Protein AF-A0A5R9P1R3-F1 (afdb_monomer)

pLDDT: mean 76.07, std 18.79, range [25.47, 98.12]

Foldseek 3Di:
DDDDPPDLPADPDQKGKGWDFAPDPAFAADADPVQLVVLEQEAEFDQCQLQDWEKEQHLNNVLVQQQLQPDDLVQPPPDDCPQDWDFCLVSCCVPPVLSVLVQCLCCVVRVHGYTYTYGPVRSVSSHDDPGDDCPVQSVPSVRVSRQNGPSQIIMTIGNGPDDDDQWGYYPVGDTDGPPDGPHPPPPPD

Sequence (189 aa):
MLQIRDGAFESNSSSSHSLVLGRDDILTKSFSQEVLRAGVLELSIGNTDFQDWFRYYRPESIVKYIIGSYVDVFYIEGLNWDDDEINMIPHLVKGIPQIGKLAEFVKSEYGVEIRLECKPRDVELLETYDSLSFDKILDHRKSLRSLFGSEFSYIETNPENSLHDDWINTDMGRAMSYSEKRMPQERTR

Mean predicted aligned error: 9.75 Å

Solvent-accessible surface area (backbone atoms only — not comparable to full-atom values): 11170 Å² total; per-residue (Å²): 132,88,84,77,78,87,62,75,66,78,58,100,56,68,34,47,37,46,66,43,68,31,88,60,92,65,62,77,42,63,65,55,71,66,36,57,70,69,30,40,44,85,40,73,71,51,86,68,62,83,64,50,58,35,37,33,57,47,39,65,51,42,52,52,47,57,49,35,42,71,44,52,56,83,77,56,82,83,64,86,70,86,86,55,76,40,66,44,45,76,59,44,35,75,78,36,62,67,54,38,45,47,46,50,48,43,30,74,76,64,59,25,42,73,39,33,48,43,45,87,84,41,46,83,43,33,60,47,85,74,48,66,84,53,68,75,43,67,75,28,69,69,53,43,50,22,40,45,14,14,79,48,5,35,40,36,38,31,60,55,86,59,86,77,62,68,58,35,42,33,77,84,79,48,69,40,43,67,85,62,66,75,63,84,77,81,77,83,124

Structure (mmCIF, N/CA/C/O backbone):
data_AF-A0A5R9P1R3-F1
#
_entry.id   AF-A0A5R9P1R3-F1
#
loop_
_atom_site.group_PDB
_atom_site.id
_atom_site.type_symbol
_atom_site.label_atom_id
_atom_site.label_alt_id
_atom_site.label_comp_id
_atom_site.label_asym_id
_atom_site.label_entity_id
_atom_site.label_seq_id
_atom_site.pdbx_PDB_ins_code
_atom_site.Cartn_x
_atom_site.Cartn_y
_atom_site.Cartn_z
_atom_site.occupancy
_atom_site.B_iso_or_equiv
_atom_site.auth_seq_id
_atom_site.auth_comp_id
_atom_site.auth_asym_id
_atom_site.auth_atom_id
_atom_site.pdbx_PDB_model_num
ATOM 1 N N . MET A 1 1 ? -16.550 21.179 17.618 1.00 29.30 1 MET A N 1
ATOM 2 C CA . MET A 1 1 ? -15.542 20.543 18.494 1.00 29.30 1 MET A CA 1
ATOM 3 C C . MET A 1 1 ? -14.254 20.437 17.686 1.00 29.30 1 MET A C 1
ATOM 5 O O . MET A 1 1 ? -14.342 20.067 16.523 1.00 29.30 1 MET A O 1
ATOM 9 N N . LEU A 1 2 ? -13.131 20.923 18.231 1.00 25.47 2 LEU A N 1
ATOM 10 C CA . LEU A 1 2 ? -11.896 21.248 17.501 1.00 25.47 2 LEU A CA 1
ATOM 11 C C . LEU A 1 2 ? -11.348 20.071 16.669 1.00 25.47 2 LEU A C 1
ATOM 13 O O . LEU A 1 2 ? -11.000 19.027 17.215 1.00 25.47 2 LEU A O 1
ATOM 17 N N . GLN A 1 3 ? -11.210 20.287 15.357 1.00 29.42 3 GLN A N 1
ATOM 18 C CA . GLN A 1 3 ? -10.373 19.476 14.473 1.00 29.42 3 GLN A CA 1
ATOM 19 C C . GLN A 1 3 ? -8.905 19.685 14.852 1.00 29.42 3 GLN A C 1
ATOM 21 O O . GLN A 1 3 ? -8.344 20.744 14.584 1.00 29.42 3 GLN A O 1
ATOM 26 N N . ILE A 1 4 ? -8.266 18.664 15.416 1.00 28.06 4 ILE A N 1
ATOM 27 C CA . ILE A 1 4 ? -6.810 18.547 15.344 1.00 28.06 4 ILE A CA 1
ATOM 28 C C . ILE A 1 4 ? -6.521 17.607 14.174 1.00 28.06 4 ILE A C 1
ATOM 30 O O . ILE A 1 4 ? -6.704 16.391 14.272 1.00 28.06 4 ILE A O 1
ATOM 34 N N . ARG A 1 5 ? -6.141 18.206 13.037 1.00 38.94 5 ARG A N 1
ATOM 35 C CA . ARG A 1 5 ? -5.440 17.539 11.936 1.00 38.94 5 ARG A CA 1
ATOM 36 C C . ARG A 1 5 ? -4.060 17.127 12.460 1.00 38.94 5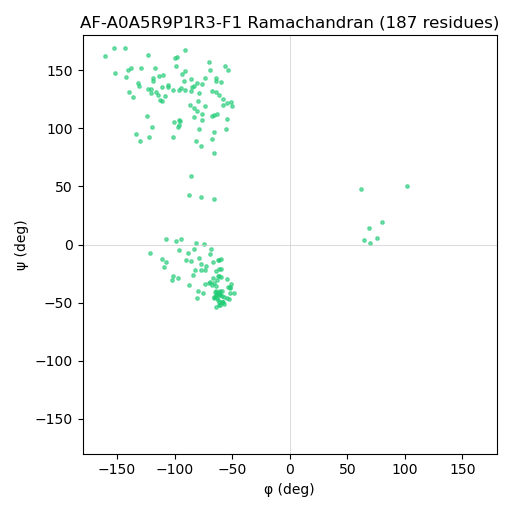 ARG A C 1
ATOM 38 O O . ARG A 1 5 ? -3.078 17.816 12.212 1.00 38.94 5 ARG A O 1
ATOM 45 N N . ASP A 1 6 ? -3.978 16.038 13.214 1.00 35.31 6 ASP A N 1
ATOM 46 C CA . ASP A 1 6 ? -2.679 15.444 13.541 1.00 35.31 6 ASP A CA 1
ATOM 47 C C . ASP A 1 6 ? -2.184 14.674 12.313 1.00 35.31 6 ASP A C 1
ATOM 49 O O . ASP A 1 6 ? -2.428 13.479 12.169 1.00 35.31 6 ASP A O 1
ATOM 53 N N . GLY A 1 7 ? -1.533 15.408 11.404 1.00 36.06 7 GLY A N 1
ATOM 54 C CA . GLY A 1 7 ? -0.772 14.853 10.283 1.00 36.06 7 GLY A CA 1
ATOM 55 C C . GLY A 1 7 ? -1.460 14.892 8.918 1.00 36.06 7 GLY A C 1
ATOM 56 O O . GLY A 1 7 ? -1.473 13.882 8.225 1.00 36.06 7 GLY A O 1
ATOM 57 N N . ALA A 1 8 ? -1.995 16.041 8.495 1.00 40.16 8 ALA A N 1
ATOM 58 C CA . ALA A 1 8 ? -2.166 16.281 7.061 1.00 40.16 8 ALA A CA 1
ATOM 59 C C . ALA A 1 8 ? -0.785 16.630 6.480 1.00 40.16 8 ALA A C 1
ATOM 61 O O . ALA A 1 8 ? -0.239 17.693 6.775 1.00 40.16 8 ALA A O 1
ATOM 62 N N . PHE A 1 9 ? -0.188 15.709 5.725 1.00 44.28 9 PHE A N 1
ATOM 63 C CA . PHE A 1 9 ? 0.974 16.007 4.891 1.00 44.28 9 PHE A CA 1
ATOM 64 C C . PHE A 1 9 ? 0.438 16.632 3.601 1.00 44.28 9 PHE A C 1
ATOM 66 O O . PHE A 1 9 ? 0.080 15.918 2.675 1.00 44.28 9 PHE A O 1
ATOM 73 N N . GLU A 1 10 ? 0.279 17.954 3.580 1.00 38.12 10 GLU A N 1
ATOM 74 C CA . GLU A 1 10 ? -0.133 18.676 2.372 1.00 38.12 10 GLU A CA 1
ATOM 75 C C . GLU A 1 10 ? 1.118 18.936 1.508 1.00 38.12 10 GLU A C 1
ATOM 77 O O . GLU A 1 10 ? 2.060 19.591 1.960 1.00 38.12 10 GLU A O 1
ATOM 82 N N . SER A 1 11 ? 1.153 18.368 0.293 1.00 37.12 11 SER A N 1
ATOM 83 C CA . SER A 1 11 ? 2.118 18.722 -0.761 1.00 37.12 11 SER A CA 1
ATOM 84 C C . SER A 1 11 ? 1.591 19.941 -1.531 1.00 37.12 11 SER A C 1
ATOM 86 O O . SER A 1 11 ? 0.405 20.009 -1.847 1.00 37.12 11 SER A O 1
ATOM 88 N N . ASN A 1 12 ? 2.450 20.927 -1.808 1.00 34.69 12 ASN A N 1
ATOM 89 C CA . ASN A 1 12 ? 2.090 22.212 -2.427 1.00 34.69 12 ASN A CA 1
ATOM 90 C C . ASN A 1 12 ? 2.061 22.136 -3.964 1.00 34.69 12 ASN A C 1
ATOM 92 O O . ASN A 1 12 ? 2.773 22.879 -4.643 1.00 34.69 12 ASN A O 1
ATOM 96 N N . SER A 1 13 ? 1.231 21.258 -4.511 1.00 39.31 13 SER A N 1
ATOM 97 C CA . SER A 1 13 ? 1.059 21.081 -5.953 1.00 39.31 13 SER A CA 1
ATOM 98 C C . SER A 1 13 ? -0.410 20.792 -6.281 1.00 39.31 13 SER A C 1
ATOM 100 O O . SER A 1 13 ? -1.236 20.639 -5.382 1.00 39.31 13 SER A O 1
ATOM 102 N N . SER A 1 14 ? -0.784 20.819 -7.560 1.00 49.88 14 SER A N 1
ATOM 103 C CA . SER A 1 14 ? -2.179 20.791 -8.036 1.00 49.88 14 SER A CA 1
ATOM 104 C C . SER A 1 14 ? -2.990 19.550 -7.623 1.00 49.88 14 SER A C 1
ATOM 106 O O . SER A 1 14 ? -4.219 19.607 -7.719 1.00 49.88 14 SER A O 1
ATOM 108 N N . SER A 1 15 ? -2.323 18.514 -7.101 1.00 52.00 15 SER A N 1
ATOM 109 C CA . SER A 1 15 ? -2.893 17.287 -6.535 1.00 52.00 15 SER A CA 1
ATOM 110 C C . SER A 1 15 ? -2.678 17.226 -5.016 1.00 52.00 15 SER A C 1
ATOM 112 O O . SER A 1 15 ? -1.582 17.493 -4.523 1.00 52.00 15 SER A O 1
ATOM 114 N N . SER A 1 16 ? -3.704 16.848 -4.251 1.00 66.25 16 SER A N 1
ATOM 115 C CA . SER A 1 16 ? -3.619 16.620 -2.804 1.00 66.25 16 SER A CA 1
ATOM 116 C C . SER A 1 16 ? -3.817 15.143 -2.466 1.00 66.25 16 SER A C 1
ATOM 118 O O . SER A 1 16 ? -4.823 14.531 -2.792 1.00 66.25 16 SER A O 1
ATOM 120 N N . HIS A 1 17 ? -2.866 14.540 -1.762 1.00 76.31 17 HIS A N 1
ATOM 121 C CA . HIS A 1 17 ? -3.014 13.186 -1.234 1.00 76.31 17 HIS A CA 1
ATOM 122 C C . HIS A 1 17 ? -3.139 13.263 0.286 1.00 76.31 17 HIS A C 1
ATOM 124 O O . HIS A 1 17 ? -2.549 14.137 0.921 1.00 76.31 17 HIS A O 1
ATOM 130 N N . SER A 1 18 ? -3.921 12.376 0.900 1.00 80.44 18 SER A N 1
ATOM 131 C CA . SER A 1 18 ? -4.058 12.357 2.357 1.00 80.44 18 SER A CA 1
ATOM 132 C C . SER A 1 18 ? -4.101 10.951 2.936 1.00 80.44 18 SER A C 1
ATOM 134 O O . SER A 1 18 ? -4.536 9.991 2.303 1.00 80.44 18 SER A O 1
ATOM 136 N N . LEU A 1 19 ? -3.620 10.841 4.171 1.00 82.31 19 LEU A N 1
ATOM 137 C CA . LEU A 1 19 ? -3.662 9.630 4.971 1.00 82.31 19 LEU A CA 1
ATOM 138 C C . LEU A 1 19 ? -4.539 9.880 6.188 1.00 82.31 19 LEU A C 1
ATOM 140 O O . LEU A 1 19 ? -4.335 10.843 6.929 1.00 82.31 19 LEU A O 1
ATOM 144 N N . VAL A 1 20 ? -5.463 8.963 6.440 1.00 82.69 20 VAL A N 1
ATOM 145 C CA . VAL A 1 20 ? -6.248 8.940 7.668 1.00 82.69 20 VAL A CA 1
ATOM 146 C C . VAL A 1 20 ? -5.883 7.695 8.457 1.00 82.69 20 VAL A C 1
ATOM 148 O O . VAL A 1 20 ? -5.910 6.587 7.926 1.00 82.69 20 VAL A O 1
ATOM 151 N N . LEU A 1 21 ? -5.548 7.886 9.734 1.00 83.00 21 LEU A N 1
ATOM 152 C CA . LEU A 1 21 ? -5.292 6.809 10.686 1.00 83.00 21 LEU A CA 1
ATOM 153 C C . LEU A 1 21 ? -6.434 6.735 11.700 1.00 83.00 21 LEU A C 1
ATOM 155 O O . LEU A 1 21 ? -6.785 7.730 12.340 1.00 83.00 21 LEU A O 1
ATOM 159 N N . GLY A 1 22 ? -6.995 5.540 11.869 1.00 76.62 22 GLY A N 1
ATOM 160 C CA . GLY A 1 22 ? -7.952 5.249 12.926 1.00 76.62 22 GLY A CA 1
ATOM 161 C C . GLY A 1 22 ? -7.316 5.387 14.311 1.00 76.62 22 GLY A C 1
ATOM 162 O O . GLY A 1 22 ? -6.164 5.001 14.528 1.00 76.62 22 GLY A O 1
ATOM 163 N N . ARG A 1 23 ? -8.073 5.947 15.259 1.00 70.00 23 ARG A N 1
ATOM 164 C CA . ARG A 1 23 ? -7.625 6.156 16.648 1.00 70.00 23 ARG A CA 1
ATOM 165 C C . ARG A 1 23 ? -7.927 4.979 17.577 1.00 70.00 23 ARG A C 1
ATOM 167 O O . ARG A 1 23 ? -7.380 4.937 18.674 1.00 70.00 23 ARG A O 1
ATOM 174 N N . ASP A 1 24 ? -8.763 4.043 17.141 1.00 62.81 24 ASP A N 1
ATOM 175 C CA . ASP A 1 24 ? -9.200 2.924 17.969 1.00 62.81 24 ASP A CA 1
ATOM 176 C C . ASP A 1 24 ? -8.208 1.759 17.910 1.00 62.81 24 ASP A C 1
ATOM 178 O O . ASP A 1 24 ? -7.692 1.415 16.847 1.00 62.81 24 ASP A O 1
ATOM 182 N N . ASP A 1 25 ? -8.010 1.088 19.047 1.00 63.81 25 ASP A N 1
ATOM 183 C CA . ASP A 1 25 ? -7.206 -0.140 19.138 1.00 63.81 25 ASP A CA 1
ATOM 184 C C . ASP A 1 25 ? -7.934 -1.374 18.555 1.00 63.81 25 ASP A C 1
ATOM 186 O O . ASP A 1 25 ? -7.402 -2.486 18.567 1.00 63.81 25 ASP A O 1
ATOM 190 N N . ILE A 1 26 ? -9.160 -1.201 18.044 1.00 74.00 26 ILE A N 1
ATOM 191 C CA . ILE A 1 26 ? -9.924 -2.271 17.400 1.00 74.00 26 ILE A CA 1
ATOM 192 C C . ILE A 1 26 ? -9.475 -2.389 15.941 1.00 74.00 26 ILE A C 1
ATOM 194 O O . ILE A 1 26 ? -9.775 -1.537 15.103 1.00 74.00 26 ILE A O 1
ATOM 198 N N . LEU A 1 27 ? -8.772 -3.480 15.644 1.00 85.00 27 LEU A N 1
ATOM 199 C CA . LEU A 1 27 ? -8.334 -3.826 14.297 1.00 85.00 27 LEU A CA 1
ATOM 200 C C . LEU A 1 27 ? -9.349 -4.795 13.675 1.00 85.00 27 LEU A C 1
ATOM 202 O O . LEU A 1 27 ? -9.436 -5.954 14.077 1.00 85.00 27 LEU A O 1
ATOM 206 N N . THR A 1 28 ? -10.153 -4.303 12.734 1.00 87.00 28 THR A N 1
ATOM 207 C CA . THR A 1 28 ? -11.232 -5.051 12.064 1.00 87.00 28 THR A CA 1
ATOM 208 C C . THR A 1 28 ? -10.916 -5.412 10.611 1.00 87.00 28 THR A C 1
ATOM 210 O O . THR A 1 28 ? -11.583 -6.273 10.039 1.00 87.00 28 THR A O 1
ATOM 213 N N . LYS A 1 29 ? -9.895 -4.791 10.010 1.00 90.12 29 LYS A N 1
ATOM 214 C CA . LYS A 1 29 ? -9.410 -5.100 8.662 1.00 90.12 29 LYS A CA 1
ATOM 215 C C . LYS A 1 29 ? -8.303 -6.149 8.684 1.00 90.12 29 LYS A C 1
ATOM 217 O O . LYS A 1 29 ? -7.497 -6.223 9.609 1.00 90.12 29 LYS A O 1
ATOM 222 N N . SER A 1 30 ? -8.253 -6.926 7.611 1.00 93.31 30 SER A N 1
ATOM 223 C CA . SER A 1 30 ? -7.149 -7.817 7.270 1.00 93.31 30 SER A CA 1
ATOM 224 C C . SER A 1 30 ? -7.115 -7.994 5.754 1.00 93.31 30 SER A C 1
ATOM 226 O O . SER A 1 30 ? -8.065 -7.602 5.069 1.00 93.31 30 SER A O 1
ATOM 228 N N . PHE A 1 31 ? -6.040 -8.588 5.245 1.00 95.88 31 PHE A N 1
ATOM 229 C CA . PHE A 1 31 ? -6.017 -9.093 3.878 1.00 95.88 31 PHE A CA 1
ATOM 230 C C . PHE A 1 31 ? -7.166 -10.085 3.658 1.00 95.88 31 PHE A C 1
ATOM 232 O O . PHE A 1 31 ? -7.662 -10.734 4.590 1.00 95.88 31 PHE A O 1
ATOM 239 N N . SER A 1 32 ? -7.598 -10.201 2.410 1.00 95.00 32 SER A N 1
ATOM 240 C CA . SER A 1 32 ? -8.591 -11.172 1.983 1.00 95.00 32 SER A CA 1
ATOM 241 C C . SER A 1 32 ? -8.183 -12.589 2.393 1.00 95.00 32 SER A C 1
ATOM 243 O O . SER A 1 32 ? -7.006 -12.942 2.489 1.00 95.00 32 SER A O 1
ATOM 245 N N . GLN A 1 33 ? -9.181 -13.439 2.638 1.00 95.56 33 GLN A N 1
ATOM 246 C CA . GLN A 1 33 ? -8.937 -14.830 3.029 1.00 95.56 33 GLN A CA 1
ATOM 247 C C . GLN A 1 33 ? -8.145 -15.607 1.974 1.00 95.56 33 GLN A C 1
ATOM 249 O O . GLN A 1 33 ? -7.440 -16.549 2.314 1.00 95.56 33 GLN A O 1
ATOM 254 N N . GLU A 1 34 ? -8.263 -15.218 0.708 1.00 96.50 34 GLU A N 1
ATOM 255 C CA . GLU A 1 34 ? -7.482 -15.774 -0.391 1.00 96.50 34 GLU A CA 1
ATOM 256 C C . GLU A 1 34 ? -5.990 -15.469 -0.223 1.00 96.50 34 GLU A C 1
ATOM 258 O O . GLU A 1 34 ? -5.194 -16.402 -0.126 1.00 96.50 34 GLU A O 1
ATOM 263 N N . VAL A 1 35 ? -5.633 -14.193 -0.046 1.00 96.62 35 VAL A N 1
ATOM 264 C CA . VAL A 1 35 ? -4.249 -13.751 0.196 1.00 96.62 35 VAL A CA 1
ATOM 265 C C . VAL A 1 35 ? -3.668 -14.394 1.457 1.00 96.62 35 VAL A C 1
ATOM 267 O O . VAL A 1 35 ? -2.549 -14.903 1.439 1.00 96.62 35 VAL A O 1
ATOM 270 N N . LEU A 1 36 ? -4.436 -14.440 2.552 1.00 96.81 36 LEU A N 1
ATOM 271 C CA . LEU A 1 36 ? -3.982 -15.051 3.809 1.00 96.81 36 LEU A CA 1
ATOM 272 C C . LEU A 1 36 ? -3.720 -16.558 3.677 1.00 96.81 36 LEU A C 1
ATOM 274 O O . LEU A 1 36 ? -2.805 -17.076 4.312 1.00 96.81 36 LEU A O 1
ATOM 278 N N . ARG A 1 37 ? -4.513 -17.272 2.867 1.00 96.62 37 ARG A N 1
ATOM 279 C CA . ARG A 1 37 ? -4.319 -18.711 2.617 1.00 96.62 37 ARG A CA 1
ATOM 280 C C . ARG A 1 37 ? -3.150 -18.980 1.684 1.00 96.62 37 ARG A C 1
ATOM 282 O O . ARG A 1 37 ? -2.407 -19.926 1.923 1.00 96.62 37 ARG A O 1
ATOM 289 N N . ALA A 1 38 ? -3.009 -18.174 0.635 1.00 97.25 38 ALA A N 1
ATOM 290 C CA . ALA A 1 38 ? -1.885 -18.270 -0.287 1.00 97.25 38 ALA A CA 1
ATOM 291 C C . ALA A 1 38 ? -0.563 -17.884 0.397 1.00 97.25 38 ALA A C 1
ATOM 293 O O . ALA A 1 38 ? 0.496 -18.379 0.022 1.00 97.25 38 ALA A O 1
ATOM 294 N N . GLY A 1 39 ? -0.624 -17.002 1.402 1.00 97.56 39 GLY A N 1
ATOM 295 C CA . GLY A 1 39 ? 0.557 -16.407 2.025 1.00 97.56 39 GLY A CA 1
ATOM 296 C C . GLY A 1 39 ? 1.290 -15.448 1.086 1.00 97.56 39 GLY A C 1
ATOM 297 O O . GLY A 1 39 ? 2.437 -15.091 1.353 1.00 97.56 39 GLY A O 1
ATOM 298 N N . VAL A 1 40 ? 0.646 -15.042 -0.009 1.00 97.56 40 VAL A N 1
ATOM 299 C CA . VAL A 1 40 ? 1.206 -14.196 -1.061 1.00 97.56 40 VAL A CA 1
ATOM 300 C C . VAL A 1 40 ? 0.142 -13.194 -1.504 1.00 97.56 40 VAL A C 1
ATOM 302 O O . VAL A 1 40 ? -1.003 -13.563 -1.753 1.00 97.56 40 VAL A O 1
ATOM 305 N N . LEU A 1 41 ? 0.530 -11.925 -1.577 1.00 96.94 41 LEU A N 1
ATOM 306 C CA . LEU A 1 41 ? -0.220 -10.839 -2.187 1.00 96.94 41 LEU A CA 1
ATOM 307 C C . LEU A 1 41 ? 0.361 -10.586 -3.577 1.00 96.94 41 LEU A C 1
ATOM 309 O O . LEU A 1 41 ? 1.449 -10.020 -3.695 1.00 96.94 41 LEU A O 1
ATOM 313 N N . GLU A 1 42 ? -0.366 -11.009 -4.603 1.00 95.00 42 GLU A N 1
ATOM 314 C CA . GLU A 1 42 ? -0.022 -10.766 -6.003 1.00 95.00 42 GLU A CA 1
ATOM 315 C C . GLU A 1 42 ? -0.591 -9.412 -6.436 1.00 95.00 42 GLU A C 1
ATOM 317 O O . GLU A 1 42 ? -1.793 -9.158 -6.337 1.00 95.00 42 GLU A O 1
ATOM 322 N N . LEU A 1 43 ? 0.295 -8.514 -6.861 1.00 90.94 43 LEU A N 1
ATOM 323 C CA . LEU A 1 43 ? -0.031 -7.178 -7.338 1.00 90.94 43 LEU A CA 1
ATOM 324 C C . LEU A 1 43 ? 0.413 -7.034 -8.788 1.00 90.94 43 LEU A C 1
ATOM 326 O O . LEU A 1 43 ? 1.492 -7.484 -9.160 1.00 90.94 43 LEU A O 1
ATOM 330 N N . SER A 1 44 ? -0.386 -6.316 -9.564 1.00 85.56 44 SER A N 1
ATOM 331 C CA . SER A 1 44 ? -0.049 -5.823 -10.898 1.00 85.56 44 SER A CA 1
ATOM 332 C C . SER A 1 44 ? -0.354 -4.330 -10.970 1.00 85.56 44 SER A C 1
ATOM 334 O O . SER A 1 44 ? -1.227 -3.842 -10.244 1.00 85.56 44 SER A O 1
ATOM 336 N N . ILE A 1 45 ? 0.371 -3.597 -11.814 1.00 72.50 45 ILE A N 1
ATOM 337 C CA . ILE A 1 45 ? 0.139 -2.166 -12.063 1.00 72.50 45 ILE A CA 1
ATOM 338 C C . ILE A 1 45 ? -0.518 -2.001 -13.429 1.00 72.50 45 ILE A C 1
ATOM 340 O O . ILE A 1 45 ? -0.117 -2.643 -14.396 1.00 72.50 45 ILE A O 1
ATOM 344 N N . GLY A 1 46 ? -1.536 -1.152 -13.501 1.00 68.62 46 GLY A N 1
ATOM 345 C CA . GLY A 1 46 ? -2.220 -0.761 -14.726 1.00 68.62 46 GLY A CA 1
ATOM 346 C C . GLY A 1 46 ? -2.200 0.754 -14.932 1.00 68.62 46 GLY A C 1
ATOM 347 O O . GLY A 1 46 ? -1.983 1.519 -13.997 1.00 68.62 46 GLY A O 1
ATOM 348 N N . ASN A 1 47 ? -2.473 1.190 -16.169 1.00 58.81 47 ASN A N 1
ATOM 349 C CA . ASN A 1 47 ? -2.297 2.586 -16.601 1.00 58.81 47 ASN A CA 1
ATOM 350 C C . ASN A 1 47 ? -3.119 3.618 -15.826 1.00 58.81 47 ASN A C 1
ATOM 352 O O . ASN A 1 47 ? -2.809 4.800 -15.901 1.00 58.81 47 ASN A O 1
ATOM 356 N N . THR A 1 48 ? -4.191 3.200 -15.161 1.00 61.06 48 THR A N 1
ATOM 357 C CA . THR A 1 48 ? -5.136 4.093 -14.477 1.00 61.06 48 THR A CA 1
ATOM 358 C C . THR A 1 48 ? -5.004 4.028 -12.962 1.00 61.06 48 THR A C 1
ATOM 360 O O . THR A 1 48 ? -5.816 4.614 -12.247 1.00 61.06 48 THR A O 1
ATOM 363 N N . ASP A 1 49 ? -4.031 3.278 -12.443 1.00 69.69 49 ASP A N 1
ATOM 364 C CA . ASP A 1 49 ? -3.824 3.226 -11.006 1.00 69.69 49 ASP A CA 1
ATOM 365 C C . ASP A 1 49 ? -3.421 4.617 -10.499 1.00 69.69 49 ASP A C 1
ATOM 367 O O . ASP A 1 49 ? -2.538 5.268 -11.049 1.00 69.69 49 ASP A O 1
ATOM 371 N N . PHE A 1 50 ? -4.087 5.073 -9.435 1.00 73.00 50 PHE A N 1
ATOM 372 C CA . PHE A 1 50 ? -3.771 6.309 -8.704 1.00 73.00 50 PHE A CA 1
ATOM 373 C C . PHE A 1 50 ? -4.040 7.640 -9.423 1.00 73.00 50 PHE A C 1
ATOM 375 O O . PHE A 1 50 ? -3.805 8.686 -8.821 1.00 73.00 50 PHE A O 1
ATOM 382 N N . GLN A 1 51 ? -4.572 7.619 -10.648 1.00 67.19 51 GLN A N 1
ATOM 383 C CA . GLN A 1 51 ? -4.865 8.837 -11.419 1.00 67.19 51 GLN A CA 1
ATOM 384 C C . GLN A 1 51 ? -6.202 9.495 -11.046 1.00 67.19 51 GLN A C 1
ATOM 386 O O . GLN A 1 51 ? -6.373 10.692 -11.257 1.00 67.19 51 GLN A O 1
ATOM 391 N N . ASP A 1 52 ? -7.129 8.734 -10.460 1.00 74.88 52 ASP A N 1
ATOM 392 C CA . ASP A 1 52 ? -8.471 9.206 -10.116 1.00 74.88 52 ASP A CA 1
ATOM 393 C C . ASP A 1 52 ? -8.604 9.635 -8.649 1.00 74.88 52 ASP A C 1
ATOM 395 O O . ASP A 1 52 ? -7.854 9.208 -7.761 1.00 74.88 52 ASP A O 1
ATOM 399 N N . TRP A 1 53 ? -9.645 10.426 -8.374 1.00 81.69 53 TRP A N 1
ATOM 400 C CA . TRP A 1 53 ? -10.089 10.693 -7.010 1.00 81.69 53 TRP A CA 1
ATOM 401 C C . TRP A 1 53 ? -10.616 9.411 -6.354 1.00 81.69 53 TRP A C 1
ATOM 403 O O . TRP A 1 53 ? -11.659 8.874 -6.747 1.00 81.69 53 TRP A O 1
ATOM 413 N N . PHE A 1 54 ? -9.895 8.897 -5.353 1.00 85.94 54 PHE A N 1
ATOM 414 C CA . PHE A 1 54 ? -10.160 7.557 -4.833 1.00 85.94 54 PHE A CA 1
ATOM 415 C C . PHE A 1 54 ? -9.784 7.393 -3.358 1.00 85.94 54 PHE A C 1
ATOM 417 O O . PHE A 1 54 ? -8.808 7.976 -2.889 1.00 85.94 54 PHE A O 1
ATOM 424 N N . ARG A 1 55 ? -10.528 6.550 -2.623 1.00 89.19 55 ARG A N 1
ATOM 425 C CA . ARG A 1 55 ? -10.149 6.082 -1.275 1.00 89.19 55 ARG A CA 1
ATOM 426 C C . ARG A 1 55 ? -9.793 4.603 -1.252 1.00 89.19 55 ARG A C 1
ATOM 428 O O . ARG A 1 55 ? -10.625 3.738 -1.538 1.00 89.19 55 ARG A O 1
ATOM 435 N N . TYR A 1 56 ? -8.584 4.328 -0.786 1.00 91.31 56 TYR A N 1
ATOM 436 C CA . TYR A 1 56 ? -8.048 2.992 -0.568 1.00 91.31 56 TYR A CA 1
ATOM 437 C C . TYR A 1 56 ? -8.243 2.590 0.893 1.00 91.31 56 TYR A C 1
ATOM 439 O O . TYR A 1 56 ? -7.567 3.105 1.787 1.00 91.31 56 TYR A O 1
ATOM 447 N N . TYR A 1 57 ? -9.183 1.678 1.144 1.00 91.69 57 TYR A N 1
ATOM 448 C CA . TYR A 1 57 ? -9.449 1.125 2.471 1.00 91.69 57 TYR A CA 1
ATOM 449 C C . TYR A 1 57 ? -8.861 -0.270 2.657 1.00 91.69 57 TYR A C 1
ATOM 451 O O . TYR A 1 57 ? -8.574 -0.645 3.797 1.00 91.69 57 TYR A O 1
ATOM 459 N N . ARG A 1 58 ? -8.763 -1.065 1.587 1.00 94.00 58 ARG A N 1
ATOM 460 C CA . ARG A 1 58 ? -8.322 -2.459 1.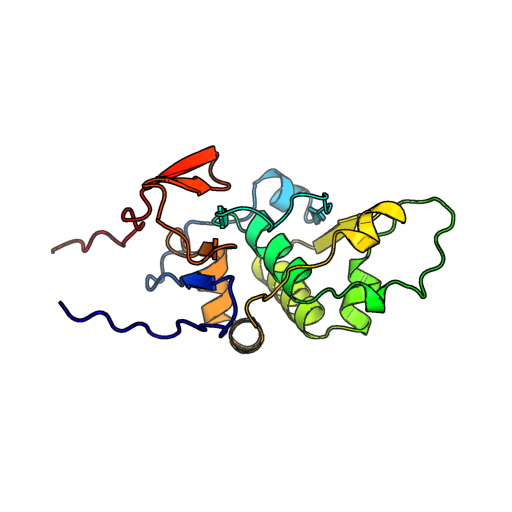662 1.00 94.00 58 ARG A CA 1
ATOM 461 C C . ARG A 1 58 ? -6.806 -2.527 1.855 1.00 94.00 58 ARG A C 1
ATOM 463 O O . ARG A 1 58 ? -6.087 -1.789 1.178 1.00 94.00 58 ARG A O 1
ATOM 470 N N . PRO A 1 59 ? -6.306 -3.420 2.728 1.00 95.31 59 PRO A N 1
ATOM 471 C CA . PRO A 1 59 ? -4.874 -3.652 2.899 1.00 95.31 59 PRO A CA 1
ATOM 472 C C . PRO A 1 59 ? -4.125 -3.857 1.581 1.00 95.31 59 PRO A C 1
ATOM 474 O O . PRO A 1 59 ? -3.065 -3.273 1.393 1.00 95.31 59 PRO A O 1
ATOM 477 N N . GLU A 1 60 ? -4.701 -4.613 0.647 1.00 94.94 60 GLU A N 1
ATOM 478 C CA . GLU A 1 60 ? -4.142 -4.873 -0.682 1.00 94.94 60 GLU A CA 1
ATOM 479 C C . GLU A 1 60 ? -3.890 -3.579 -1.458 1.00 94.94 60 GLU A C 1
ATOM 481 O O . GLU A 1 60 ? -2.780 -3.334 -1.932 1.00 94.94 60 GLU A O 1
ATOM 486 N N . SER A 1 61 ? -4.904 -2.718 -1.540 1.00 92.56 61 SER A N 1
ATOM 487 C CA . SER A 1 61 ? -4.808 -1.461 -2.277 1.00 92.56 61 SER A CA 1
ATOM 488 C C . SER A 1 61 ? -3.888 -0.459 -1.581 1.00 92.56 61 SER A C 1
ATOM 490 O O . SER A 1 61 ? -3.192 0.295 -2.252 1.00 92.56 61 SER A O 1
ATOM 492 N N . ILE A 1 62 ? -3.841 -0.472 -0.244 1.00 93.75 62 ILE A N 1
ATOM 493 C CA . ILE A 1 62 ? -2.905 0.344 0.542 1.00 93.75 62 ILE A CA 1
ATOM 494 C C . ILE A 1 62 ? -1.458 -0.087 0.267 1.00 93.75 62 ILE A C 1
ATOM 496 O O . ILE A 1 62 ? -0.616 0.776 0.035 1.00 93.75 62 ILE A O 1
ATOM 500 N N . VAL A 1 63 ? -1.156 -1.397 0.249 1.00 94.44 63 VAL A N 1
ATOM 501 C CA . VAL A 1 63 ? 0.183 -1.888 -0.134 1.00 94.44 63 VAL A CA 1
ATOM 502 C C . VAL A 1 63 ? 0.530 -1.403 -1.537 1.00 94.44 63 VAL A C 1
ATOM 504 O O . VAL A 1 63 ? 1.602 -0.832 -1.735 1.00 94.44 63 VAL A O 1
ATOM 507 N N . LYS A 1 64 ? -0.386 -1.600 -2.493 1.00 91.12 64 LYS A N 1
ATOM 508 C CA . LYS A 1 64 ? -0.194 -1.198 -3.888 1.00 91.12 64 LYS A CA 1
ATOM 509 C C . LYS A 1 64 ? 0.109 0.299 -4.004 1.00 91.12 64 LYS A C 1
ATOM 511 O O . LYS A 1 64 ? 1.064 0.670 -4.678 1.00 91.12 64 LYS A O 1
ATOM 516 N N . TYR A 1 65 ? -0.647 1.135 -3.291 1.00 89.06 65 TYR A N 1
ATOM 517 C CA . TYR A 1 65 ? -0.448 2.582 -3.256 1.00 89.06 65 TYR A CA 1
ATOM 518 C C . TYR A 1 65 ? 0.910 2.978 -2.679 1.00 89.06 65 TYR A C 1
ATOM 520 O O . TYR A 1 65 ? 1.613 3.792 -3.269 1.00 89.06 65 TYR A O 1
ATOM 528 N N . ILE A 1 66 ? 1.301 2.409 -1.532 1.00 90.00 66 ILE A N 1
ATOM 529 C CA . ILE A 1 66 ? 2.595 2.734 -0.915 1.00 90.00 66 ILE A CA 1
ATOM 530 C C . ILE A 1 66 ? 3.732 2.341 -1.861 1.00 90.00 66 ILE A C 1
ATOM 532 O O . ILE A 1 66 ? 4.672 3.110 -2.018 1.00 90.00 66 ILE A O 1
ATOM 536 N N . ILE A 1 67 ? 3.652 1.188 -2.532 1.00 89.31 67 ILE A N 1
ATOM 537 C CA . ILE A 1 67 ? 4.668 0.818 -3.525 1.00 89.31 67 ILE A CA 1
ATOM 538 C C . ILE A 1 67 ? 4.695 1.846 -4.659 1.00 89.31 67 ILE A C 1
ATOM 540 O O . ILE A 1 67 ? 5.755 2.411 -4.907 1.00 89.31 67 ILE A O 1
ATOM 544 N N . GLY A 1 68 ? 3.544 2.158 -5.265 1.00 83.88 68 GLY A N 1
ATOM 545 C CA . GLY A 1 68 ? 3.442 3.181 -6.313 1.00 83.88 68 GLY A CA 1
ATOM 546 C C . GLY A 1 68 ? 4.022 4.537 -5.894 1.00 83.88 68 GLY A C 1
ATOM 547 O O . GLY A 1 68 ? 4.707 5.162 -6.687 1.00 83.88 68 GLY A O 1
ATOM 548 N N . SER A 1 69 ? 3.858 4.927 -4.622 1.00 82.50 69 SER A N 1
ATOM 549 C CA . SER A 1 69 ? 4.366 6.197 -4.080 1.00 82.50 69 SER A CA 1
ATOM 550 C C . SER A 1 69 ? 5.888 6.343 -4.063 1.00 82.50 69 SER A C 1
ATOM 552 O O . SER A 1 69 ? 6.380 7.469 -4.012 1.00 82.50 69 SER A O 1
ATOM 554 N N . TYR A 1 70 ? 6.623 5.227 -4.076 1.00 81.25 70 TYR A N 1
ATOM 555 C CA . TYR A 1 70 ? 8.086 5.216 -4.011 1.00 81.25 70 TYR A CA 1
ATOM 556 C C . TYR A 1 70 ? 8.763 4.803 -5.311 1.00 81.25 70 TYR A C 1
ATOM 558 O O . TYR A 1 70 ? 9.969 5.016 -5.448 1.00 81.25 70 TYR A O 1
ATOM 566 N N . VAL A 1 71 ? 8.044 4.143 -6.215 1.00 76.12 71 VAL A N 1
ATOM 567 C CA . VAL A 1 71 ? 8.629 3.751 -7.490 1.00 76.12 71 VAL A CA 1
ATOM 568 C C . VAL A 1 71 ? 8.648 4.972 -8.403 1.00 76.12 71 VAL A C 1
ATOM 570 O O . VAL A 1 71 ? 7.658 5.679 -8.528 1.00 76.12 71 VAL A O 1
ATOM 573 N N . ASP A 1 72 ? 9.810 5.218 -8.997 1.00 66.12 72 ASP A N 1
ATOM 574 C CA . ASP A 1 72 ? 10.029 6.218 -10.035 1.00 66.12 72 ASP A CA 1
ATOM 575 C C . ASP A 1 72 ? 10.505 5.471 -11.289 1.00 66.12 72 ASP A C 1
ATOM 577 O O . ASP A 1 72 ? 11.288 4.512 -11.193 1.00 66.12 72 ASP A O 1
ATOM 581 N N . VAL A 1 73 ? 10.026 5.903 -12.456 1.00 56.69 73 VAL A N 1
ATOM 582 C CA . VAL A 1 73 ? 10.276 5.320 -13.784 1.00 56.69 73 VAL A CA 1
ATOM 583 C C . VAL A 1 73 ? 11.780 5.135 -14.034 1.00 56.69 73 VAL A C 1
ATOM 585 O O . VAL A 1 73 ? 12.206 4.126 -14.602 1.00 56.69 73 VAL A O 1
ATOM 588 N N . PHE A 1 74 ? 12.615 6.037 -13.506 1.00 53.03 74 PHE A N 1
ATOM 589 C CA . PHE A 1 74 ? 14.073 5.989 -13.669 1.00 53.03 74 PHE A CA 1
ATOM 590 C C . PHE A 1 74 ? 14.764 4.801 -12.978 1.00 53.03 74 PHE A C 1
ATOM 592 O O . PHE A 1 74 ? 15.917 4.500 -13.292 1.00 53.03 74 PHE A O 1
ATOM 599 N N . TYR A 1 75 ? 14.104 4.091 -12.054 1.00 57.44 75 TYR A N 1
ATOM 600 C CA . TYR A 1 75 ? 14.719 2.948 -11.363 1.00 57.44 75 TYR A CA 1
ATOM 601 C C . TYR A 1 75 ? 14.742 1.661 -12.211 1.00 57.44 75 TYR A C 1
ATOM 603 O O . TYR A 1 75 ? 15.391 0.679 -11.843 1.00 57.44 75 TYR A O 1
ATOM 611 N N . ILE A 1 76 ? 14.026 1.643 -13.340 1.00 60.38 76 ILE A N 1
ATOM 612 C CA . ILE A 1 76 ? 13.652 0.406 -14.039 1.00 60.38 76 ILE A CA 1
ATOM 613 C C . ILE A 1 76 ? 14.374 0.232 -15.392 1.00 60.38 76 ILE A C 1
ATOM 615 O O . ILE A 1 76 ? 14.438 -0.879 -15.921 1.00 60.38 76 ILE A O 1
ATOM 619 N N . GLU A 1 77 ? 15.033 1.276 -15.906 1.00 56.88 77 GLU A N 1
ATOM 620 C CA . GLU A 1 77 ? 15.742 1.262 -17.203 1.00 56.88 77 GLU A CA 1
ATOM 621 C C . GLU A 1 77 ? 16.919 0.260 -17.282 1.00 56.88 77 GLU A C 1
ATOM 623 O O . GLU A 1 77 ? 17.418 -0.033 -18.366 1.00 56.88 77 GLU A O 1
ATOM 628 N N . GLY A 1 78 ? 17.369 -0.293 -16.148 1.00 59.31 78 GLY A N 1
ATOM 629 C CA . GLY A 1 78 ? 18.494 -1.234 -16.069 1.00 59.31 78 GLY A CA 1
ATOM 630 C C . GLY A 1 78 ? 18.128 -2.720 -15.985 1.00 59.31 78 GLY A C 1
ATOM 631 O O . GLY A 1 78 ? 19.027 -3.544 -15.796 1.00 59.31 78 GLY A O 1
ATOM 632 N N . LEU A 1 79 ? 16.843 -3.085 -16.048 1.00 69.19 79 LEU A N 1
ATOM 633 C CA . LEU A 1 79 ? 16.423 -4.486 -15.943 1.00 69.19 79 LEU A CA 1
ATOM 634 C C . LEU A 1 79 ? 16.527 -5.203 -17.292 1.00 69.19 79 LEU A C 1
ATOM 636 O O . LEU A 1 79 ? 16.140 -4.666 -18.326 1.00 69.19 79 LEU A O 1
ATOM 640 N N . ASN A 1 80 ? 17.058 -6.429 -17.271 1.00 68.81 80 ASN A N 1
ATOM 641 C CA . ASN A 1 80 ? 17.004 -7.305 -18.435 1.00 68.81 80 ASN A CA 1
ATOM 642 C C . ASN A 1 80 ? 15.622 -7.953 -18.491 1.00 68.81 80 ASN A C 1
ATOM 644 O O . ASN A 1 80 ? 15.259 -8.723 -17.600 1.00 68.81 80 ASN A O 1
ATOM 648 N N . TRP A 1 81 ? 14.875 -7.618 -19.529 1.00 71.12 81 TRP A N 1
ATOM 649 C CA . TRP A 1 81 ? 13.547 -8.139 -19.782 1.00 71.12 81 TRP A CA 1
ATOM 650 C C . TRP A 1 81 ? 13.662 -9.218 -20.856 1.00 71.12 81 TRP A C 1
ATOM 652 O O . TRP A 1 81 ? 13.631 -8.909 -22.043 1.00 71.12 81 TRP A O 1
ATOM 662 N N . AS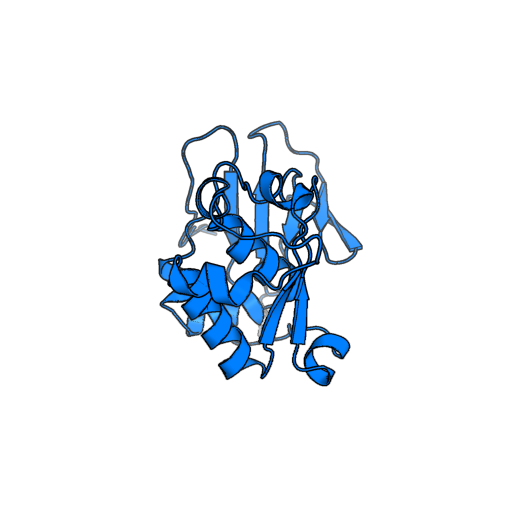P A 1 82 ? 13.814 -10.479 -20.457 1.00 65.06 82 ASP A N 1
ATOM 663 C CA . ASP A 1 82 ? 13.864 -11.617 -21.391 1.00 65.06 82 ASP A CA 1
ATOM 664 C C . ASP A 1 82 ? 12.444 -11.998 -21.897 1.00 65.06 82 ASP A C 1
ATOM 666 O O . ASP A 1 82 ? 12.103 -13.171 -21.977 1.00 65.06 82 ASP A O 1
ATOM 670 N N . ASP A 1 83 ? 11.602 -10.998 -22.204 1.00 60.16 83 ASP A N 1
ATOM 671 C CA . ASP A 1 83 ? 10.180 -11.087 -22.607 1.00 60.16 83 ASP A CA 1
ATOM 672 C C . ASP A 1 83 ? 9.180 -11.648 -21.564 1.00 60.16 83 ASP A C 1
ATOM 674 O O . ASP A 1 83 ? 7.979 -11.724 -21.841 1.00 60.16 83 ASP A O 1
ATOM 678 N N . ASP A 1 84 ? 9.630 -11.952 -20.344 1.00 70.06 84 ASP A N 1
ATOM 679 C CA . ASP A 1 84 ? 8.799 -12.504 -19.264 1.00 70.06 84 ASP A CA 1
ATOM 680 C C . ASP A 1 84 ? 8.323 -11.456 -18.233 1.00 70.06 84 ASP A C 1
ATOM 682 O O . ASP A 1 84 ? 8.960 -10.426 -17.991 1.00 70.06 84 ASP A O 1
ATOM 686 N N . GLU A 1 85 ? 7.181 -11.743 -17.593 1.00 78.12 85 GLU A N 1
ATOM 687 C CA . GLU A 1 85 ? 6.742 -11.063 -16.367 1.00 78.12 85 GLU A CA 1
ATOM 688 C C . GLU A 1 85 ? 7.767 -11.310 -15.254 1.00 78.12 85 GLU A C 1
ATOM 690 O O . GLU A 1 85 ? 8.117 -12.455 -14.958 1.00 78.12 85 GLU A O 1
ATOM 695 N N . ILE A 1 86 ? 8.230 -10.243 -14.599 1.00 84.31 86 ILE A N 1
ATOM 696 C CA . ILE A 1 86 ? 9.159 -10.359 -13.471 1.00 84.31 86 ILE A CA 1
ATOM 697 C C . ILE A 1 86 ? 8.502 -9.894 -12.178 1.00 84.31 86 ILE A C 1
ATOM 699 O O . ILE A 1 86 ? 7.731 -8.934 -12.149 1.00 84.31 86 ILE A O 1
ATOM 703 N N . ASN A 1 87 ? 8.861 -10.554 -11.076 1.00 87.88 87 ASN A N 1
ATOM 704 C CA . ASN A 1 87 ? 8.557 -10.038 -9.750 1.00 87.88 87 ASN A CA 1
ATOM 705 C C . ASN A 1 87 ? 9.528 -8.899 -9.417 1.00 87.88 87 ASN A C 1
ATOM 707 O O . ASN A 1 87 ? 10.715 -9.133 -9.188 1.00 87.88 87 ASN A O 1
ATOM 711 N N . MET A 1 88 ? 9.011 -7.679 -9.332 1.00 85.81 88 MET A N 1
ATOM 712 C CA . MET A 1 88 ? 9.789 -6.462 -9.108 1.00 85.81 88 MET A CA 1
ATOM 713 C C . MET A 1 88 ? 10.236 -6.266 -7.657 1.00 85.81 88 MET A C 1
ATOM 715 O O . MET A 1 88 ? 11.223 -5.573 -7.412 1.00 85.81 88 MET A O 1
ATOM 719 N N . ILE A 1 89 ? 9.568 -6.884 -6.675 1.00 90.19 89 ILE A N 1
ATOM 720 C CA . ILE A 1 89 ? 9.840 -6.635 -5.246 1.00 90.19 89 ILE A CA 1
ATOM 721 C C . ILE A 1 89 ? 11.319 -6.844 -4.864 1.00 90.19 89 ILE A C 1
ATOM 723 O O . ILE A 1 89 ? 11.884 -5.952 -4.228 1.00 90.19 89 ILE A O 1
ATOM 727 N N . PRO A 1 90 ? 12.012 -7.928 -5.274 1.00 88.94 90 PRO A N 1
ATOM 728 C CA . PRO A 1 90 ? 13.434 -8.109 -4.968 1.00 88.94 90 PRO A CA 1
ATOM 729 C C . PRO A 1 90 ? 14.352 -7.018 -5.538 1.00 88.94 90 PRO A C 1
ATOM 731 O O . PRO A 1 90 ? 15.428 -6.781 -4.988 1.00 88.94 90 PRO A O 1
ATOM 734 N N . HIS A 1 91 ? 13.958 -6.369 -6.636 1.00 84.50 91 HIS A N 1
ATOM 735 C CA . HIS A 1 91 ? 14.705 -5.268 -7.243 1.00 84.50 91 HIS A CA 1
ATOM 736 C C . HIS A 1 91 ? 14.435 -3.961 -6.496 1.00 84.50 91 HIS A C 1
ATOM 738 O O . HIS A 1 91 ? 15.373 -3.269 -6.103 1.00 84.50 91 HIS A O 1
ATOM 744 N N . LEU A 1 92 ? 13.162 -3.685 -6.210 1.00 85.81 92 LEU A N 1
ATOM 745 C CA . LEU A 1 92 ? 12.732 -2.488 -5.495 1.00 85.81 92 LEU A CA 1
ATOM 746 C C . LEU A 1 92 ? 13.291 -2.433 -4.069 1.00 85.81 92 LEU A C 1
ATOM 748 O O . LEU A 1 92 ? 13.795 -1.397 -3.654 1.00 85.81 92 LEU A O 1
ATOM 752 N N . VAL A 1 93 ? 13.309 -3.552 -3.336 1.00 90.00 93 VAL A N 1
ATOM 753 C CA . VAL A 1 93 ? 13.851 -3.601 -1.963 1.00 90.00 93 VAL A CA 1
ATOM 754 C C . VAL A 1 93 ? 15.350 -3.273 -1.909 1.00 90.00 93 VAL A C 1
ATOM 756 O O . VAL A 1 93 ? 15.815 -2.718 -0.915 1.00 90.00 93 VAL A O 1
ATOM 759 N N . LYS A 1 94 ? 16.118 -3.579 -2.966 1.00 85.75 94 LYS A N 1
ATOM 760 C CA . LYS A 1 94 ? 17.553 -3.237 -3.026 1.00 85.75 94 LYS A CA 1
ATOM 761 C C . LYS A 1 94 ? 17.784 -1.732 -3.151 1.00 85.75 94 LYS A C 1
ATOM 763 O O . LYS A 1 94 ? 18.790 -1.238 -2.652 1.00 85.75 94 LYS A O 1
ATOM 768 N N . GLY A 1 95 ? 16.873 -1.036 -3.826 1.00 82.12 95 GLY A N 1
ATOM 769 C CA . GLY A 1 95 ? 16.979 0.390 -4.112 1.00 82.12 95 GLY A CA 1
ATOM 770 C C . GLY A 1 95 ? 16.238 1.311 -3.168 1.00 82.12 95 GLY A C 1
ATOM 771 O O . GLY A 1 95 ? 16.643 2.452 -2.968 1.00 82.12 95 GLY A O 1
ATOM 772 N N . ILE A 1 96 ? 15.150 0.803 -2.600 1.00 87.81 96 ILE A N 1
ATOM 773 C CA . ILE A 1 96 ? 14.139 1.574 -1.894 1.00 87.81 96 ILE A CA 1
ATOM 774 C C . ILE A 1 96 ? 13.906 0.885 -0.541 1.00 87.81 96 ILE A C 1
ATOM 776 O O . ILE 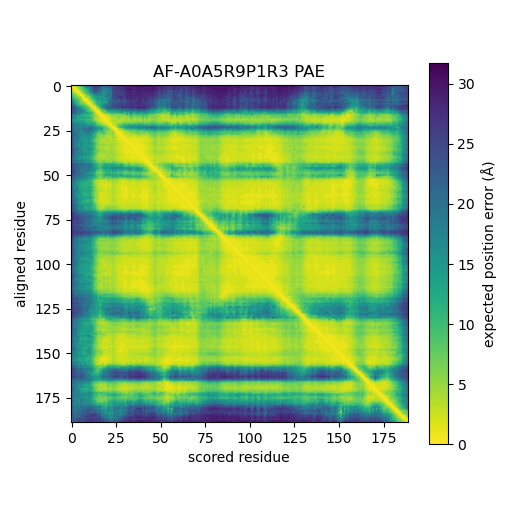A 1 96 ? 13.045 0.004 -0.418 1.00 87.81 96 ILE A O 1
ATOM 780 N N . PRO A 1 97 ? 14.671 1.261 0.505 1.00 90.38 97 PRO A N 1
ATOM 781 C CA . PRO A 1 97 ? 14.574 0.649 1.833 1.00 90.38 97 PRO A CA 1
ATOM 782 C C . PRO A 1 97 ? 13.157 0.660 2.420 1.00 90.38 97 PRO A C 1
ATOM 784 O O . PRO A 1 97 ? 12.787 -0.233 3.179 1.00 90.38 97 PRO A O 1
ATOM 787 N N . GLN A 1 98 ? 12.347 1.653 2.053 1.00 90.75 98 GLN A N 1
ATOM 788 C CA . GLN A 1 98 ? 10.949 1.800 2.446 1.00 90.75 98 GLN A CA 1
ATOM 789 C C . GLN A 1 98 ? 10.080 0.630 1.981 1.00 90.75 98 GLN A C 1
ATOM 791 O O . GLN A 1 98 ? 9.265 0.131 2.758 1.00 90.75 98 GLN A O 1
ATOM 796 N N . ILE A 1 99 ? 10.303 0.130 0.763 1.00 92.06 99 ILE A N 1
ATOM 797 C CA . ILE A 1 99 ? 9.611 -1.062 0.256 1.00 92.06 99 ILE A CA 1
ATOM 798 C C . ILE A 1 99 ? 10.052 -2.297 1.050 1.00 92.06 99 ILE A C 1
ATOM 800 O O . ILE A 1 99 ? 9.225 -3.149 1.369 1.00 92.06 99 ILE A O 1
ATOM 804 N N . GLY A 1 100 ? 11.323 -2.355 1.465 1.00 94.56 100 GLY A N 1
ATOM 805 C CA . GLY A 1 100 ? 11.820 -3.376 2.391 1.00 94.56 100 GLY A CA 1
ATOM 806 C C . GLY A 1 100 ? 11.085 -3.367 3.734 1.00 94.56 100 GLY A C 1
ATOM 807 O O . GLY A 1 100 ? 10.584 -4.406 4.163 1.00 94.56 100 GLY A O 1
ATOM 808 N N . LYS A 1 101 ? 10.946 -2.191 4.361 1.00 95.69 101 LYS A N 1
ATOM 809 C CA . LYS A 1 101 ? 10.205 -2.021 5.627 1.00 95.69 101 LYS A CA 1
ATOM 810 C C . LYS A 1 101 ? 8.737 -2.429 5.489 1.00 95.69 101 LYS A C 1
ATOM 812 O O . LYS A 1 101 ? 8.201 -3.108 6.363 1.00 95.69 101 LYS A O 1
ATOM 817 N N . LEU A 1 102 ? 8.092 -2.042 4.386 1.00 96.31 102 LEU A N 1
ATOM 818 C CA . LEU A 1 102 ? 6.714 -2.435 4.090 1.00 96.31 102 LEU A CA 1
ATOM 819 C C . LEU A 1 102 ? 6.583 -3.959 3.963 1.00 96.31 102 LEU A C 1
ATOM 821 O O . LEU A 1 102 ? 5.722 -4.553 4.611 1.00 96.31 102 LEU A O 1
ATOM 825 N N . ALA A 1 103 ? 7.449 -4.592 3.167 1.00 96.62 103 ALA A N 1
ATOM 826 C CA . ALA A 1 103 ? 7.440 -6.038 2.962 1.00 96.62 103 ALA A CA 1
ATOM 827 C C . ALA A 1 103 ? 7.695 -6.806 4.269 1.00 96.62 103 ALA A C 1
ATOM 829 O O . ALA A 1 103 ? 6.989 -7.770 4.565 1.00 96.62 103 ALA A O 1
ATOM 830 N N . GLU A 1 104 ? 8.648 -6.352 5.089 1.00 97.12 104 GLU A N 1
ATOM 831 C CA . GLU A 1 104 ? 8.924 -6.933 6.406 1.00 97.12 104 GLU A CA 1
ATOM 832 C C . GLU A 1 104 ? 7.723 -6.794 7.353 1.00 97.12 104 GLU A C 1
ATOM 834 O O . GLU A 1 104 ? 7.352 -7.747 8.048 1.00 97.12 104 GLU A O 1
ATOM 839 N N . PHE A 1 105 ? 7.078 -5.624 7.377 1.00 97.19 105 PHE A N 1
ATOM 840 C CA . PHE A 1 105 ? 5.880 -5.415 8.182 1.00 97.19 105 PHE A CA 1
ATOM 841 C C . PHE A 1 105 ? 4.757 -6.371 7.765 1.00 97.19 105 PHE A C 1
ATOM 843 O O . PHE A 1 105 ? 4.239 -7.097 8.614 1.00 97.19 105 PHE A O 1
ATOM 850 N N . VAL A 1 106 ? 4.424 -6.425 6.471 1.00 97.44 106 VAL A N 1
ATOM 851 C CA . VAL A 1 106 ? 3.353 -7.289 5.948 1.00 97.44 106 VAL A CA 1
ATOM 852 C C . VAL A 1 106 ? 3.651 -8.764 6.232 1.00 97.44 106 VAL A C 1
ATOM 854 O O . VAL A 1 106 ? 2.780 -9.483 6.732 1.00 97.44 106 VAL A O 1
ATOM 857 N N . LYS A 1 107 ? 4.899 -9.203 6.028 1.00 97.75 107 LYS A N 1
ATOM 858 C CA . LYS A 1 107 ? 5.306 -10.582 6.312 1.00 97.75 107 LYS A CA 1
ATOM 859 C C . LYS A 1 107 ? 5.246 -10.914 7.799 1.00 97.75 107 LYS A C 1
ATOM 861 O O . LYS A 1 107 ? 4.737 -11.971 8.160 1.00 97.75 107 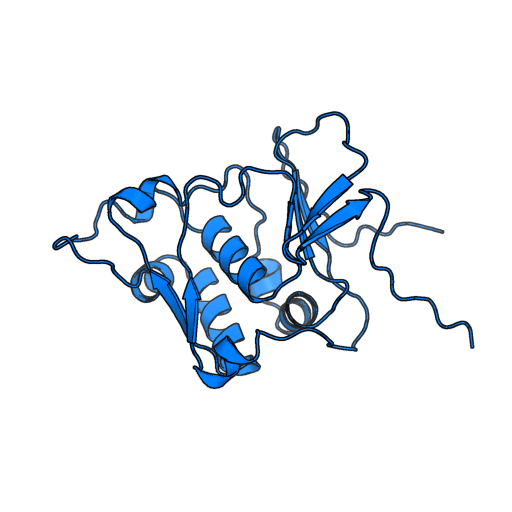LYS A O 1
ATOM 866 N N . SER A 1 108 ? 5.758 -10.037 8.662 1.00 96.88 108 SER A N 1
ATOM 867 C CA . SER A 1 108 ? 5.824 -10.301 10.105 1.00 96.88 108 SER A CA 1
ATOM 868 C C . SER A 1 108 ? 4.467 -10.206 10.802 1.00 96.88 108 SER A C 1
ATOM 870 O O . SER A 1 108 ? 4.231 -10.943 11.754 1.00 96.88 108 SER A O 1
ATOM 872 N N . GLU A 1 109 ? 3.583 -9.311 10.354 1.00 95.50 109 GLU A N 1
ATOM 873 C CA . GLU A 1 109 ? 2.275 -9.092 10.983 1.00 95.50 109 GLU A CA 1
ATOM 874 C C . GLU A 1 109 ? 1.194 -10.034 10.424 1.00 95.50 109 GLU A C 1
ATOM 876 O O . GLU A 1 109 ? 0.334 -10.482 11.179 1.00 95.50 109 GLU A O 1
ATOM 881 N N . TYR A 1 110 ? 1.249 -10.374 9.130 1.00 95.62 110 TYR A N 1
ATOM 882 C CA . TYR A 1 110 ? 0.187 -11.136 8.453 1.00 95.62 110 TYR A CA 1
ATOM 883 C C . TYR A 1 110 ? 0.650 -12.463 7.837 1.00 95.62 110 TYR A C 1
ATOM 885 O O . TYR A 1 110 ? -0.183 -13.232 7.365 1.00 95.62 110 TYR A O 1
ATOM 893 N N . GLY A 1 111 ? 1.954 -12.758 7.819 1.00 97.06 111 GLY A N 1
ATOM 894 C CA . GLY A 1 111 ? 2.500 -13.962 7.178 1.00 97.06 111 GLY A CA 1
ATOM 895 C C . GLY A 1 111 ? 2.550 -13.900 5.646 1.00 97.06 111 GLY A C 1
ATOM 896 O O . GLY A 1 111 ? 2.929 -14.887 5.014 1.00 97.06 111 GLY A O 1
ATOM 897 N N . VAL A 1 112 ? 2.219 -12.749 5.056 1.00 98.12 112 VAL A N 1
ATOM 898 C CA . VAL A 1 112 ? 2.033 -12.561 3.610 1.00 98.12 112 VAL A CA 1
ATOM 899 C C . VAL A 1 112 ? 3.302 -12.013 2.951 1.00 98.12 112 VAL A C 1
ATOM 901 O O . VAL A 1 112 ? 3.908 -11.066 3.444 1.00 98.12 112 VAL A O 1
ATOM 904 N N . GLU A 1 113 ? 3.712 -12.600 1.829 1.00 97.69 113 GLU A N 1
ATOM 905 C CA . GLU A 1 113 ? 4.761 -12.065 0.952 1.00 97.69 113 GLU A CA 1
ATOM 906 C C . GLU A 1 113 ? 4.159 -11.189 -0.138 1.00 97.69 113 GLU A C 1
ATOM 908 O O . GLU A 1 113 ? 3.122 -11.522 -0.695 1.00 97.69 113 GLU A O 1
ATOM 913 N N . ILE A 1 114 ? 4.820 -10.086 -0.476 1.00 97.19 114 ILE A N 1
ATOM 914 C CA . ILE A 1 114 ? 4.383 -9.224 -1.575 1.00 97.19 114 ILE A CA 1
ATOM 915 C C . ILE A 1 114 ? 5.071 -9.690 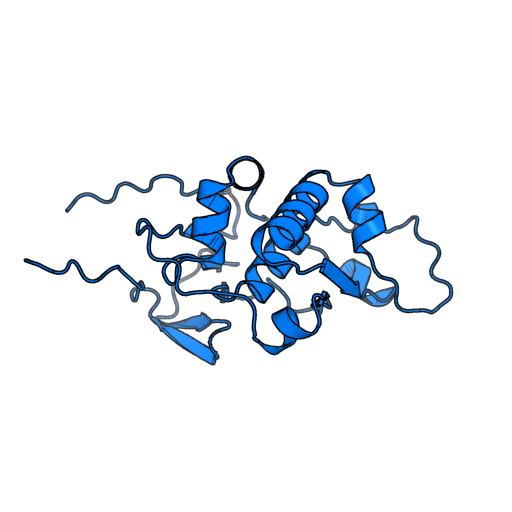-2.859 1.00 97.19 114 ILE A C 1
ATOM 917 O O . ILE A 1 114 ? 6.291 -9.879 -2.880 1.00 97.19 114 ILE A O 1
ATOM 921 N N . ARG A 1 115 ? 4.297 -9.835 -3.935 1.00 94.75 115 ARG A N 1
ATOM 922 C CA . ARG A 1 115 ? 4.796 -9.995 -5.302 1.00 94.75 115 ARG A CA 1
ATOM 923 C C . ARG A 1 115 ? 4.211 -8.903 -6.171 1.00 94.75 115 ARG A C 1
ATOM 925 O O . ARG A 1 115 ? 3.018 -8.632 -6.101 1.00 94.75 115 ARG A O 1
ATOM 932 N N . LEU A 1 116 ? 5.069 -8.280 -6.963 1.00 89.88 116 LEU A N 1
ATOM 933 C CA . LEU A 1 116 ? 4.669 -7.256 -7.911 1.00 89.88 116 LEU A CA 1
ATOM 934 C C . LEU A 1 116 ? 5.056 -7.724 -9.300 1.00 89.88 116 LEU A C 1
ATOM 936 O O . LEU A 1 116 ? 6.229 -7.656 -9.658 1.00 89.88 116 LEU A O 1
ATOM 940 N N . GLU A 1 117 ? 4.081 -8.220 -10.041 1.00 88.00 117 GLU A N 1
ATOM 941 C CA . GLU A 1 117 ? 4.257 -8.642 -11.421 1.00 88.00 117 GLU A CA 1
ATOM 942 C C . GLU A 1 117 ? 4.226 -7.411 -12.319 1.00 88.00 117 GLU A C 1
ATOM 944 O O . GLU A 1 117 ? 3.288 -6.609 -12.286 1.00 88.00 117 GLU A O 1
ATOM 949 N N . CYS A 1 118 ? 5.290 -7.242 -13.093 1.00 80.62 118 CYS A N 1
ATOM 950 C CA . CYS A 1 118 ? 5.437 -6.138 -14.025 1.00 80.62 118 CYS A CA 1
ATOM 951 C C . CYS A 1 118 ? 5.884 -6.687 -15.375 1.00 80.62 118 CYS A C 1
ATOM 953 O O . CYS A 1 118 ? 6.722 -7.592 -15.435 1.00 80.62 118 CYS A O 1
ATOM 955 N N . LYS A 1 119 ? 5.318 -6.139 -16.452 1.00 79.75 119 LYS A N 1
ATOM 956 C CA . LYS A 1 119 ? 5.790 -6.337 -17.827 1.00 79.75 119 LYS A CA 1
ATOM 957 C C . LYS A 1 119 ? 6.626 -5.139 -18.262 1.00 79.75 119 LYS A C 1
ATOM 959 O O . LYS A 1 119 ? 6.412 -4.045 -17.743 1.00 79.75 119 LYS A O 1
ATOM 964 N N . PRO A 1 120 ? 7.460 -5.283 -19.307 1.00 73.44 120 PRO A N 1
ATOM 965 C CA . PRO A 1 120 ? 8.257 -4.172 -19.832 1.00 73.44 120 PRO A CA 1
ATOM 966 C C . PRO A 1 120 ? 7.431 -2.916 -20.149 1.00 73.44 120 PRO A C 1
ATOM 968 O O . PRO A 1 120 ? 7.870 -1.798 -19.917 1.00 73.44 120 PRO A O 1
ATOM 971 N N . ARG A 1 121 ? 6.203 -3.099 -20.648 1.00 72.00 121 ARG A N 1
ATOM 972 C CA . ARG A 1 121 ? 5.281 -2.004 -20.993 1.00 72.00 121 ARG A CA 1
ATOM 973 C C . ARG A 1 121 ? 4.597 -1.348 -19.788 1.00 72.00 121 ARG A C 1
ATOM 975 O O . ARG A 1 121 ? 4.021 -0.280 -19.942 1.00 72.00 121 ARG A O 1
ATOM 982 N N . ASP A 1 122 ? 4.608 -2.006 -18.629 1.00 70.88 122 ASP A N 1
ATOM 983 C CA . ASP A 1 122 ? 3.919 -1.526 -17.428 1.00 70.88 122 ASP A CA 1
ATOM 984 C C . ASP A 1 122 ? 4.824 -0.589 -16.600 1.00 70.88 122 ASP A C 1
ATOM 986 O O . ASP A 1 122 ? 4.385 0.025 -15.631 1.00 70.88 122 ASP A O 1
ATOM 990 N N . VAL A 1 123 ? 6.096 -0.465 -1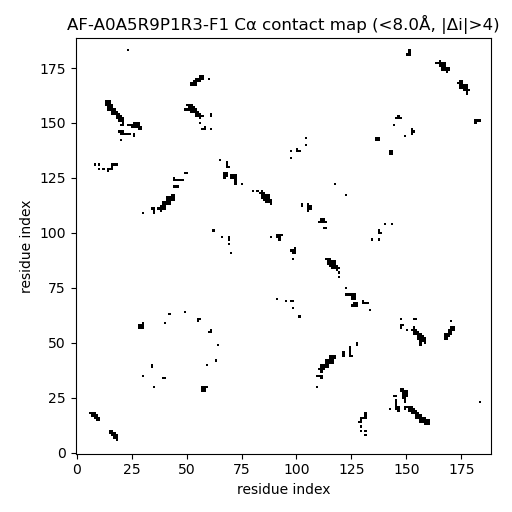6.990 1.00 63.94 123 VAL A N 1
ATOM 991 C CA . VAL A 1 123 ? 7.130 0.326 -16.311 1.00 63.94 123 VAL A CA 1
ATOM 992 C C . VAL A 1 123 ? 6.815 1.819 -16.307 1.00 63.94 123 VAL A C 1
ATOM 994 O O . VAL A 1 123 ? 6.999 2.481 -15.291 1.00 63.94 123 VAL A O 1
ATOM 997 N N . GLU A 1 124 ? 6.288 2.342 -17.413 1.00 59.91 124 GLU A N 1
ATOM 998 C CA . GLU A 1 124 ? 5.886 3.751 -17.534 1.00 59.91 124 GLU A CA 1
ATOM 999 C C . GLU A 1 124 ? 4.648 4.089 -16.681 1.00 59.91 124 GLU A C 1
ATOM 1001 O O . GLU A 1 124 ? 4.274 5.249 -16.557 1.00 59.91 124 GLU A O 1
ATOM 1006 N N . LEU A 1 125 ? 3.995 3.082 -16.091 1.00 58.81 125 LEU A N 1
ATOM 1007 C CA . LEU A 1 125 ? 2.756 3.226 -15.314 1.00 58.81 125 LEU A CA 1
ATOM 1008 C C . LEU A 1 125 ? 3.018 3.328 -13.810 1.00 58.81 125 LEU A C 1
ATOM 1010 O O . LEU A 1 125 ? 2.097 3.505 -13.017 1.00 58.81 125 LEU A O 1
ATOM 1014 N N . LEU A 1 126 ? 4.281 3.182 -13.417 1.00 58.44 126 LEU A N 1
ATOM 1015 C CA . LEU A 1 126 ? 4.766 3.248 -12.047 1.00 58.44 126 LEU A CA 1
ATOM 1016 C C . LEU A 1 126 ? 5.100 4.685 -11.638 1.00 58.44 126 LEU A C 1
ATOM 1018 O O . LEU A 1 126 ? 6.121 4.924 -11.006 1.00 58.44 126 LEU A O 1
ATOM 1022 N N . GLU A 1 127 ? 4.252 5.643 -12.004 1.00 57.41 127 GLU A N 1
ATOM 1023 C CA . GLU A 1 127 ? 4.428 7.038 -11.615 1.00 57.41 127 GLU A CA 1
ATOM 1024 C C . GLU A 1 127 ? 3.182 7.536 -10.884 1.00 57.41 127 GLU A C 1
ATOM 1026 O O . GLU A 1 127 ? 2.110 7.717 -11.462 1.00 57.41 127 GLU A O 1
ATOM 1031 N N . THR A 1 128 ? 3.323 7.775 -9.581 1.00 58.03 128 THR A N 1
ATOM 1032 C CA . THR A 1 128 ? 2.370 8.604 -8.840 1.00 58.03 128 THR A CA 1
ATOM 1033 C C . THR A 1 128 ? 2.921 10.021 -8.769 1.00 58.03 128 THR A C 1
ATOM 1035 O O . THR A 1 128 ? 3.817 10.298 -7.968 1.00 58.03 128 THR A O 1
ATOM 1038 N N . TYR A 1 129 ? 2.387 10.920 -9.593 1.00 53.22 129 TYR A N 1
ATOM 1039 C CA . TYR A 1 129 ? 2.658 12.351 -9.477 1.00 53.22 129 TYR A CA 1
ATOM 1040 C C . TYR A 1 129 ? 2.251 12.832 -8.067 1.00 53.22 129 TYR A C 1
ATOM 1042 O O . TYR A 1 129 ? 1.119 12.610 -7.650 1.00 53.22 129 TYR A O 1
ATOM 1050 N N . ASP A 1 130 ? 3.166 13.470 -7.328 1.00 60.75 130 ASP A N 1
ATOM 1051 C CA . ASP A 1 130 ? 2.906 14.095 -6.012 1.00 60.75 130 ASP A CA 1
ATOM 1052 C C . ASP A 1 130 ? 2.442 13.160 -4.871 1.00 60.75 130 ASP A C 1
ATOM 1054 O O . ASP A 1 130 ? 1.508 13.433 -4.115 1.00 60.75 130 ASP A O 1
ATOM 1058 N N . SER A 1 131 ? 3.138 12.040 -4.694 1.00 65.81 131 SER A N 1
ATOM 1059 C CA . SER A 1 131 ? 2.777 11.027 -3.701 1.00 65.81 131 SER A CA 1
ATOM 1060 C C . SER A 1 131 ? 3.002 11.442 -2.229 1.00 65.81 131 SER A C 1
ATOM 1062 O O . SER A 1 131 ? 3.818 12.299 -1.880 1.00 65.81 131 SER A O 1
ATOM 1064 N N . LEU A 1 132 ? 2.270 10.792 -1.312 1.00 71.50 132 LEU A N 1
ATOM 1065 C CA . LEU A 1 132 ? 2.520 10.912 0.129 1.00 71.50 132 LEU A CA 1
ATOM 1066 C C . LEU A 1 132 ? 3.861 10.268 0.484 1.00 71.50 132 LEU A C 1
ATOM 1068 O O . LEU A 1 132 ? 4.084 9.099 0.185 1.00 71.50 132 LEU A O 1
ATOM 1072 N N . SER A 1 133 ? 4.697 10.970 1.250 1.00 79.38 133 SER A N 1
ATOM 1073 C CA . SER A 1 133 ? 5.828 10.324 1.924 1.00 79.38 133 SER A CA 1
ATOM 1074 C C . SER A 1 133 ? 5.328 9.480 3.102 1.00 79.38 133 SER A C 1
ATOM 1076 O O . SER A 1 133 ? 4.755 10.001 4.065 1.00 79.38 133 SER A O 1
ATOM 1078 N N . PHE A 1 134 ? 5.590 8.172 3.057 1.00 84.25 134 PHE A N 1
ATOM 1079 C CA . PHE A 1 134 ? 5.255 7.234 4.133 1.00 84.25 134 PHE A CA 1
ATOM 1080 C C . PHE A 1 134 ? 6.405 6.991 5.114 1.00 84.25 134 PHE A C 1
ATOM 1082 O O . PHE A 1 134 ? 6.241 6.188 6.032 1.00 84.25 134 PHE A O 1
ATOM 1089 N N . ASP A 1 135 ? 7.538 7.690 4.984 1.00 84.81 135 ASP A N 1
ATOM 1090 C CA . ASP A 1 135 ? 8.772 7.388 5.727 1.00 84.81 135 ASP A CA 1
ATOM 1091 C C . ASP A 1 135 ? 8.523 7.316 7.238 1.00 84.81 135 ASP A C 1
ATOM 1093 O O . ASP A 1 135 ? 8.871 6.340 7.903 1.00 84.81 135 ASP A O 1
ATOM 1097 N N . LYS A 1 136 ? 7.807 8.313 7.769 1.00 83.62 136 LYS A N 1
ATOM 1098 C CA . LYS A 1 136 ? 7.465 8.386 9.195 1.00 83.62 136 LYS A CA 1
ATOM 1099 C C . LYS A 1 136 ? 6.523 7.267 9.638 1.00 83.62 136 LYS A C 1
ATOM 1101 O O . LYS A 1 136 ? 6.590 6.836 10.780 1.00 83.62 136 LYS A O 1
ATOM 1106 N N . ILE A 1 137 ? 5.620 6.806 8.776 1.00 86.06 137 ILE A N 1
ATOM 1107 C CA . ILE A 1 137 ? 4.667 5.743 9.129 1.00 86.06 137 ILE A CA 1
ATOM 1108 C C . ILE A 1 137 ? 5.346 4.380 9.057 1.00 86.06 137 ILE A C 1
ATOM 1110 O O . ILE A 1 137 ? 5.133 3.563 9.950 1.00 86.06 137 ILE A O 1
ATOM 1114 N N . LEU A 1 138 ? 6.192 4.155 8.048 1.00 89.75 138 LEU A N 1
ATOM 1115 C CA . LEU A 1 138 ? 6.928 2.905 7.864 1.00 89.75 138 LEU A CA 1
ATOM 1116 C C . LEU A 1 138 ? 7.890 2.608 9.025 1.00 89.75 138 LEU A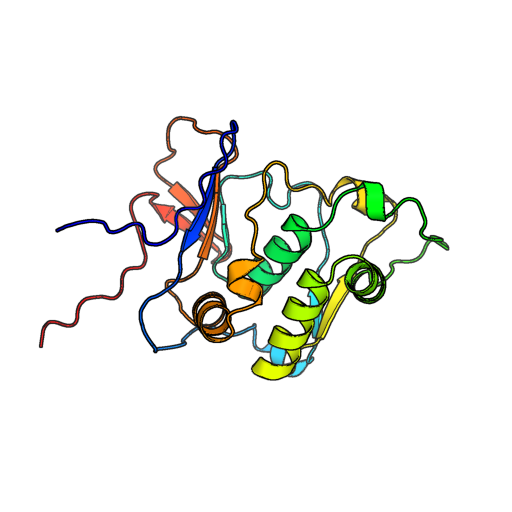 C 1
ATOM 1118 O O . LEU A 1 138 ? 8.122 1.443 9.337 1.00 89.75 138 LEU A O 1
ATOM 1122 N N . ASP A 1 139 ? 8.375 3.639 9.720 1.00 88.75 139 ASP A N 1
ATOM 1123 C CA . ASP A 1 139 ? 9.191 3.504 10.936 1.00 88.75 139 ASP A CA 1
ATOM 1124 C C . ASP A 1 139 ? 8.377 3.296 12.227 1.00 88.75 139 ASP A C 1
ATOM 1126 O O . ASP A 1 139 ? 8.927 3.090 13.314 1.00 88.75 139 ASP A O 1
ATOM 1130 N N . HIS A 1 140 ? 7.047 3.334 12.145 1.00 90.31 140 HIS A N 1
ATOM 1131 C CA . HIS A 1 140 ? 6.163 3.269 13.303 1.00 90.31 140 HIS A CA 1
ATOM 1132 C C . HIS A 1 140 ? 5.190 2.099 13.195 1.00 90.31 140 HIS A C 1
ATOM 1134 O O . HIS A 1 140 ? 4.064 2.227 12.715 1.00 90.31 140 HIS A O 1
ATOM 1140 N N . ARG A 1 141 ? 5.584 0.954 13.769 1.00 89.81 141 ARG A N 1
ATOM 1141 C CA . ARG A 1 141 ? 4.778 -0.280 13.756 1.00 89.81 141 ARG A CA 1
ATOM 1142 C C . ARG A 1 141 ? 3.342 -0.075 14.250 1.00 89.81 141 ARG A C 1
ATOM 1144 O O . ARG A 1 141 ? 2.424 -0.662 13.691 1.00 89.81 141 ARG A O 1
ATOM 1151 N N . LYS A 1 142 ? 3.111 0.773 15.263 1.00 89.56 142 LYS A N 1
ATOM 1152 C CA . LYS A 1 142 ? 1.748 1.094 15.734 1.00 89.56 142 LYS A CA 1
ATOM 1153 C C . LYS A 1 142 ? 0.923 1.807 14.656 1.00 89.56 142 LYS A C 1
ATOM 1155 O O . LYS A 1 142 ? -0.237 1.458 14.457 1.00 89.56 142 LYS A O 1
ATOM 1160 N N . SER A 1 143 ? 1.522 2.766 13.955 1.00 90.44 143 SER A N 1
ATOM 1161 C CA . SER A 1 143 ? 0.873 3.495 12.863 1.00 90.44 143 SER A CA 1
ATOM 1162 C C . SER A 1 143 ? 0.543 2.570 11.696 1.00 90.44 143 SER A C 1
ATOM 1164 O O . SER A 1 143 ? -0.567 2.636 11.184 1.00 90.44 143 SER A O 1
ATOM 1166 N N . LEU A 1 144 ? 1.443 1.644 11.340 1.00 92.00 144 LEU A N 1
ATOM 1167 C CA . LEU A 1 144 ? 1.165 0.623 10.324 1.00 92.00 144 LEU A CA 1
ATOM 1168 C C . LEU A 1 144 ? 0.028 -0.313 10.745 1.00 92.00 144 LEU A C 1
ATOM 1170 O O . LEU A 1 144 ? -0.900 -0.533 9.975 1.00 92.00 144 LEU A O 1
ATOM 1174 N N . ARG A 1 145 ? 0.029 -0.805 11.990 1.00 92.12 145 ARG A N 1
ATOM 1175 C CA . ARG A 1 145 ? -1.082 -1.628 12.502 1.00 92.12 145 ARG A CA 1
ATOM 1176 C C . ARG A 1 145 ? -2.415 -0.886 12.444 1.00 92.12 145 ARG A C 1
ATOM 1178 O O . ARG A 1 145 ? -3.414 -1.484 12.063 1.00 92.12 145 ARG A O 1
ATOM 1185 N N . SER A 1 146 ? -2.434 0.410 12.764 1.00 91.31 146 SER A N 1
ATOM 1186 C CA . SER A 1 146 ? -3.638 1.232 12.594 1.00 91.31 146 SER A CA 1
ATOM 1187 C C . SER A 1 146 ? -4.021 1.382 11.119 1.00 91.31 146 SER A C 1
ATOM 1189 O O . SER A 1 146 ? -5.187 1.189 10.774 1.00 91.31 146 SER A O 1
ATOM 1191 N N . LEU A 1 147 ? -3.064 1.667 10.233 1.00 92.12 147 LEU A N 1
ATOM 1192 C CA . LEU A 1 147 ? -3.315 1.848 8.803 1.00 92.12 147 LEU A CA 1
ATOM 1193 C C . LEU A 1 147 ? -3.941 0.600 8.162 1.00 92.12 147 LEU A C 1
ATOM 1195 O O . LEU A 1 147 ? -4.974 0.694 7.506 1.00 92.12 147 LEU A O 1
ATOM 1199 N N . PHE A 1 148 ? -3.347 -0.569 8.399 1.00 93.75 148 PHE A N 1
ATOM 1200 C CA . PHE A 1 148 ? -3.780 -1.829 7.794 1.00 93.75 148 PHE A CA 1
ATOM 1201 C C . PHE A 1 148 ? -4.924 -2.513 8.549 1.00 93.75 148 PHE A C 1
ATOM 1203 O O . PHE A 1 148 ? -5.692 -3.265 7.953 1.00 93.75 148 PHE A O 1
ATOM 1210 N N . GLY A 1 149 ? -5.047 -2.271 9.855 1.00 90.19 149 GLY A N 1
ATOM 1211 C CA . GLY A 1 149 ? -5.999 -2.971 10.712 1.00 90.19 149 GLY A CA 1
ATOM 1212 C C . GLY A 1 149 ? -7.268 -2.187 11.035 1.00 90.19 149 GLY A C 1
ATOM 1213 O O . GLY A 1 149 ? -8.302 -2.802 11.273 1.00 90.19 149 GLY A O 1
ATOM 1214 N N . SER A 1 150 ? -7.258 -0.852 11.039 1.00 90.00 150 SER A N 1
ATOM 1215 C CA . SER A 1 150 ? -8.451 -0.081 11.414 1.00 90.00 150 SER A CA 1
ATOM 1216 C C . SER A 1 150 ? -9.380 0.143 10.226 1.00 90.00 150 SER A C 1
ATOM 1218 O O . SER A 1 150 ? -8.963 0.633 9.173 1.00 90.00 150 SER A O 1
ATOM 1220 N N . GLU A 1 151 ? -10.681 -0.111 10.394 1.00 87.38 151 GLU A N 1
ATOM 1221 C CA . GLU A 1 151 ? -11.670 0.206 9.358 1.00 87.38 151 GLU A CA 1
ATOM 1222 C C . GLU A 1 151 ? -11.760 1.694 9.003 1.00 87.38 151 GLU A C 1
ATOM 1224 O O . GLU A 1 151 ? -12.180 2.037 7.895 1.00 87.38 151 GLU A O 1
ATOM 1229 N N . PHE A 1 152 ? -11.306 2.549 9.917 1.00 86.38 152 PHE A N 1
ATOM 1230 C CA . PHE A 1 152 ? -11.303 4.002 9.791 1.00 86.38 152 PHE A CA 1
ATOM 1231 C C . PHE A 1 152 ? -10.074 4.548 9.065 1.00 86.38 152 PHE A C 1
ATOM 1233 O O . PHE A 1 152 ? -10.087 5.705 8.651 1.00 86.38 152 PHE A O 1
ATOM 1240 N N . SER A 1 153 ? -9.036 3.730 8.887 1.00 89.44 153 SER A N 1
ATOM 1241 C CA . SER A 1 153 ? -7.839 4.133 8.154 1.00 89.44 153 SER A CA 1
ATOM 1242 C C . SER A 1 153 ? -8.033 4.026 6.645 1.00 89.44 153 SER A C 1
ATOM 1244 O O . SER A 1 153 ? -8.622 3.055 6.166 1.00 89.44 153 SER A O 1
ATOM 1246 N N . TYR A 1 154 ? -7.541 5.003 5.892 1.00 90.75 154 TYR A N 1
ATOM 1247 C CA . TYR A 1 154 ? -7.537 4.973 4.428 1.00 90.75 154 TYR A CA 1
ATOM 1248 C C . TYR A 1 154 ? -6.510 5.945 3.856 1.00 90.75 154 TYR A C 1
ATOM 1250 O O . TYR A 1 154 ? -6.062 6.869 4.539 1.00 90.75 154 TYR A O 1
ATOM 1258 N N . ILE A 1 155 ? -6.174 5.735 2.587 1.00 89.94 155 ILE A N 1
ATOM 1259 C CA . ILE A 1 155 ? -5.432 6.688 1.759 1.00 89.94 155 ILE A CA 1
ATOM 1260 C C . ILE A 1 155 ? -6.414 7.311 0.770 1.00 89.94 155 ILE A C 1
ATOM 1262 O O . ILE A 1 155 ? -7.247 6.598 0.215 1.00 89.94 155 ILE A O 1
ATOM 1266 N N . GLU A 1 156 ? -6.327 8.619 0.561 1.00 87.12 156 GLU A N 1
ATOM 1267 C CA . GLU A 1 156 ? -7.123 9.365 -0.416 1.00 87.12 156 GLU A CA 1
ATOM 1268 C C . GLU A 1 156 ? -6.201 10.059 -1.428 1.00 87.12 156 GLU A C 1
ATOM 1270 O O . GLU A 1 156 ? -5.251 10.733 -1.026 1.00 87.12 156 GLU A O 1
ATOM 1275 N N . THR A 1 157 ? -6.479 9.893 -2.721 1.00 83.69 157 THR A N 1
ATOM 1276 C CA . THR A 1 157 ? -5.839 10.611 -3.841 1.00 83.69 157 THR A CA 1
ATOM 1277 C C . THR A 1 157 ? -6.764 11.709 -4.327 1.00 83.69 157 THR A C 1
ATOM 1279 O O . THR A 1 157 ? -7.920 11.406 -4.554 1.00 83.69 157 THR A O 1
ATOM 1282 N N . ASN A 1 158 ? -6.312 12.944 -4.537 1.00 75.38 158 ASN A N 1
ATOM 1283 C CA . ASN A 1 158 ? -7.131 14.004 -5.133 1.00 75.38 158 ASN A CA 1
ATOM 1284 C C . ASN A 1 158 ? -6.332 14.732 -6.235 1.00 75.38 158 ASN A C 1
ATOM 1286 O O . ASN A 1 158 ? -5.542 15.617 -5.915 1.00 75.38 158 ASN A O 1
ATOM 1290 N N . PRO A 1 159 ? -6.484 14.346 -7.514 1.00 59.41 159 PRO A N 1
ATOM 1291 C CA . PRO A 1 159 ? -5.610 14.780 -8.613 1.00 59.41 159 PRO A CA 1
ATOM 1292 C C . PRO A 1 159 ? -5.811 16.238 -9.044 1.00 59.41 159 PRO A C 1
ATOM 1294 O O . PRO A 1 159 ? -4.948 16.831 -9.682 1.00 59.41 159 PRO A O 1
ATOM 1297 N N . GLU A 1 160 ? -6.937 16.843 -8.690 1.00 56.88 160 GLU A N 1
ATOM 1298 C CA . GLU A 1 160 ? -7.202 18.241 -8.972 1.00 56.88 160 GLU A CA 1
ATOM 1299 C C . GLU A 1 160 ? -7.795 18.841 -7.705 1.00 56.88 160 GLU A C 1
ATOM 1301 O O . GLU A 1 160 ? -8.791 18.350 -7.184 1.00 56.88 160 GLU A O 1
ATOM 1306 N N . ASN A 1 161 ? -7.235 19.936 -7.198 1.00 54.03 161 ASN A N 1
ATOM 1307 C CA . ASN A 1 161 ? -7.886 20.757 -6.168 1.00 54.03 161 ASN A CA 1
ATOM 1308 C C . ASN A 1 161 ? -9.180 21.437 -6.701 1.00 54.03 161 ASN A C 1
ATOM 1310 O O . ASN A 1 161 ? -9.423 22.619 -6.451 1.00 54.03 161 ASN A O 1
ATOM 1314 N N . SER A 1 162 ? -9.969 20.728 -7.510 1.00 51.16 162 SER A N 1
ATOM 1315 C CA . SER A 1 162 ? -11.168 21.162 -8.205 1.00 51.16 162 SER A CA 1
ATOM 1316 C C . SER A 1 162 ? -12.424 20.908 -7.364 1.00 51.16 162 SER A C 1
ATOM 1318 O O . SER A 1 162 ? -12.398 20.299 -6.291 1.00 51.16 162 SER A O 1
ATOM 1320 N N . LEU A 1 163 ? -13.531 21.510 -7.809 1.00 50.78 163 LEU A N 1
ATOM 1321 C CA . LEU A 1 163 ? -14.814 21.492 -7.116 1.00 50.78 163 LEU A CA 1
ATOM 1322 C C . LEU A 1 163 ? -15.285 20.054 -6.897 1.00 50.78 163 LEU A C 1
ATOM 1324 O O . LEU A 1 163 ? -15.497 19.306 -7.844 1.00 50.78 163 LEU A O 1
ATOM 1328 N N . HIS A 1 164 ? -15.454 19.730 -5.620 1.00 54.81 164 HIS A N 1
ATOM 1329 C CA . HIS A 1 164 ? -15.854 18.432 -5.111 1.00 54.81 164 HIS A CA 1
ATOM 1330 C C . HIS A 1 164 ? -17.104 17.898 -5.819 1.00 54.81 164 HIS A C 1
ATOM 1332 O O . HIS A 1 164 ? -18.184 18.475 -5.693 1.00 54.81 164 HIS A O 1
ATOM 1338 N N . ASP A 1 165 ? -16.979 16.752 -6.482 1.00 58.56 165 ASP A N 1
ATOM 1339 C CA . ASP A 1 165 ? -18.102 15.826 -6.567 1.00 58.56 165 ASP A CA 1
ATOM 1340 C C . ASP A 1 165 ? -18.501 15.413 -5.141 1.00 58.56 165 ASP A C 1
ATOM 1342 O O . ASP A 1 165 ? -17.655 15.165 -4.275 1.00 58.56 165 ASP A O 1
ATOM 1346 N N . ASP A 1 166 ? -19.806 15.319 -4.876 1.00 67.25 166 ASP A N 1
ATOM 1347 C CA . ASP A 1 166 ? -20.309 14.906 -3.559 1.00 67.25 166 ASP A CA 1
ATOM 1348 C C . ASP A 1 166 ? -19.856 13.487 -3.184 1.00 67.25 166 ASP A C 1
ATOM 1350 O O . ASP A 1 166 ? -19.990 13.108 -2.018 1.00 67.25 166 ASP A O 1
ATOM 1354 N N . TRP A 1 167 ? -19.326 12.720 -4.146 1.00 78.38 167 TRP A N 1
ATOM 1355 C CA . TRP A 1 167 ? -19.048 11.295 -4.066 1.00 78.38 167 TRP A CA 1
ATOM 1356 C C . TRP A 1 167 ? -17.633 10.946 -4.527 1.00 78.38 167 TRP A C 1
ATOM 1358 O O . TRP A 1 167 ? -17.175 11.386 -5.573 1.00 78.38 167 TRP A O 1
ATOM 1368 N N . ILE A 1 168 ? -16.980 10.072 -3.768 1.00 83.50 168 ILE A N 1
ATOM 1369 C CA . ILE A 1 168 ? -15.645 9.546 -4.039 1.00 83.50 168 ILE A CA 1
ATOM 1370 C C . ILE A 1 168 ? -15.693 8.029 -4.182 1.00 83.50 168 ILE A C 1
ATOM 1372 O O . ILE A 1 168 ? -16.306 7.336 -3.362 1.00 83.50 168 ILE A O 1
ATOM 1376 N N . ASN A 1 169 ? -15.042 7.499 -5.216 1.00 87.12 169 ASN A N 1
ATOM 1377 C CA . ASN A 1 169 ? -14.949 6.060 -5.431 1.00 87.12 169 ASN A CA 1
ATOM 1378 C C . ASN A 1 169 ? -14.065 5.395 -4.369 1.00 87.12 169 ASN A C 1
ATOM 1380 O O . ASN A 1 169 ? -13.142 5.998 -3.819 1.00 87.12 169 ASN A O 1
ATOM 1384 N N . THR A 1 170 ? -14.369 4.136 -4.056 1.00 89.19 170 THR A N 1
ATOM 1385 C CA . THR A 1 170 ? -13.616 3.368 -3.060 1.00 89.19 170 THR A CA 1
ATOM 1386 C C . THR A 1 170 ? -13.384 1.941 -3.528 1.00 89.19 170 THR A C 1
ATOM 1388 O O . THR A 1 170 ? -14.219 1.350 -4.221 1.00 89.19 170 THR A O 1
ATOM 1391 N N . ASP A 1 171 ? -12.294 1.336 -3.063 1.00 89.38 171 ASP A N 1
ATOM 1392 C CA . ASP A 1 171 ? -11.990 -0.081 -3.309 1.00 89.38 171 ASP A CA 1
ATOM 1393 C C . ASP A 1 171 ? -12.954 -1.038 -2.596 1.00 89.38 171 ASP A C 1
ATOM 1395 O O . ASP A 1 171 ? -12.918 -2.247 -2.805 1.00 89.38 171 ASP A O 1
ATOM 1399 N N . MET A 1 172 ? -13.878 -0.518 -1.791 1.00 85.81 172 MET A N 1
ATOM 1400 C CA . MET A 1 172 ? -14.939 -1.290 -1.153 1.00 85.81 172 MET A CA 1
ATOM 1401 C C . MET A 1 172 ? -16.136 -1.549 -2.081 1.00 85.81 172 MET A C 1
ATOM 1403 O O . MET A 1 172 ? -17.096 -2.183 -1.647 1.00 85.81 172 MET A O 1
ATOM 1407 N N . GLY A 1 173 ? -16.087 -1.092 -3.339 1.00 82.19 173 GLY A N 1
ATOM 1408 C CA . GLY A 1 173 ? -17.134 -1.327 -4.341 1.00 82.19 173 GLY A CA 1
ATOM 1409 C C . GLY A 1 173 ? -18.347 -0.404 -4.205 1.00 82.19 173 GLY A C 1
ATOM 1410 O O . GLY A 1 173 ? -19.425 -0.723 -4.699 1.00 82.19 173 GLY A O 1
ATOM 1411 N N . ARG A 1 174 ? -18.191 0.728 -3.511 1.00 79.44 174 ARG A N 1
ATOM 1412 C CA . ARG A 1 174 ? -19.220 1.769 -3.393 1.00 79.44 174 ARG A CA 1
ATOM 1413 C C . ARG A 1 174 ? -18.585 3.152 -3.416 1.00 79.44 174 ARG A C 1
ATOM 1415 O O . ARG A 1 174 ? -17.521 3.330 -2.823 1.00 79.44 174 ARG A O 1
ATOM 1422 N N . ALA A 1 175 ? -19.252 4.120 -4.032 1.00 80.44 175 ALA A N 1
ATOM 1423 C CA . ALA A 1 175 ? -18.911 5.518 -3.825 1.00 80.44 175 ALA A CA 1
ATOM 1424 C C . ALA A 1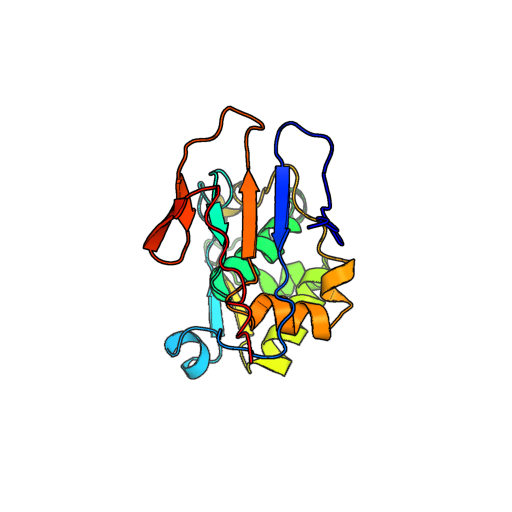 175 ? -19.386 5.954 -2.428 1.00 80.44 175 ALA A C 1
ATOM 1426 O O . ALA A 1 175 ? -20.421 5.489 -1.944 1.00 80.44 175 ALA A O 1
ATOM 1427 N N . MET A 1 176 ? -18.617 6.800 -1.755 1.00 80.25 176 MET A N 1
ATOM 1428 C CA . MET A 1 176 ? -18.971 7.375 -0.454 1.00 80.25 176 MET A CA 1
ATOM 1429 C C . MET A 1 176 ? -19.102 8.878 -0.588 1.00 80.25 176 MET A C 1
ATOM 1431 O O . MET A 1 176 ? -18.429 9.452 -1.437 1.00 80.25 176 MET A O 1
ATOM 1435 N N . SER A 1 177 ? -19.922 9.529 0.241 1.00 74.56 177 SER A N 1
ATOM 1436 C CA . SER A 1 177 ? -19.918 10.987 0.195 1.00 74.56 177 SER A CA 1
ATOM 1437 C C . SER A 1 177 ? -18.551 11.521 0.633 1.00 74.56 177 SER A C 1
ATOM 1439 O O . SER A 1 177 ? -17.937 10.983 1.561 1.00 74.56 177 SER A O 1
ATOM 1441 N N . TYR A 1 178 ? -18.083 12.607 0.017 1.00 67.62 178 TYR A N 1
ATOM 1442 C CA . TYR A 1 178 ? -16.874 13.303 0.457 1.00 67.62 178 TYR A CA 1
ATOM 1443 C C . TYR A 1 178 ? -16.936 13.641 1.958 1.00 67.62 178 TYR A C 1
ATOM 1445 O O . TYR A 1 178 ? -15.975 13.410 2.701 1.00 67.62 178 TYR A O 1
ATOM 1453 N N . SER A 1 179 ? -18.110 14.100 2.413 1.00 67.81 179 SER A N 1
ATOM 1454 C CA . SER A 1 179 ? -18.401 14.437 3.813 1.00 67.81 179 SER A CA 1
ATOM 1455 C C . SER A 1 179 ? -18.558 13.217 4.730 1.00 67.81 179 SER A C 1
ATOM 1457 O O . SER A 1 179 ? -18.368 13.322 5.947 1.00 67.81 179 SER A O 1
ATOM 1459 N N . GLU A 1 180 ? -18.865 12.046 4.165 1.00 62.84 180 GLU A N 1
ATOM 1460 C CA . GLU A 1 180 ? -19.050 10.806 4.907 1.00 62.84 180 GLU A CA 1
ATOM 1461 C C . GLU A 1 180 ? -17.685 10.218 5.271 1.00 62.84 180 GLU A C 1
ATOM 1463 O O . GLU A 1 180 ? -16.999 9.563 4.483 1.00 62.84 180 GLU A O 1
ATOM 1468 N N . LYS A 1 181 ? -17.286 10.460 6.518 1.00 59.06 181 LYS A N 1
ATOM 1469 C CA . LYS A 1 181 ? -16.149 9.792 7.145 1.00 59.06 181 LYS A CA 1
ATOM 1470 C C . LYS A 1 181 ? -16.679 8.602 7.926 1.00 59.06 181 LYS A C 1
ATOM 1472 O O . LYS A 1 181 ? -17.625 8.748 8.698 1.00 59.06 181 LYS A O 1
ATOM 1477 N N . ARG A 1 182 ? -16.032 7.438 7.801 1.00 53.22 182 ARG A N 1
ATOM 1478 C CA . ARG A 1 182 ? -16.186 6.396 8.822 1.00 53.22 182 ARG A CA 1
ATOM 1479 C C . ARG A 1 182 ? -15.567 6.972 10.097 1.00 53.22 182 ARG A C 1
ATOM 1481 O O . ARG A 1 182 ? -14.348 7.013 10.223 1.00 53.22 182 ARG A O 1
ATOM 1488 N N . MET A 1 183 ? -16.386 7.533 10.977 1.00 49.97 183 MET A N 1
ATOM 1489 C CA . MET A 1 183 ? -15.949 7.896 12.318 1.00 49.97 183 MET A CA 1
ATOM 1490 C C . MET A 1 183 ? -16.264 6.730 13.253 1.00 49.97 183 MET A C 1
ATOM 1492 O O . MET A 1 183 ? -17.297 6.076 13.064 1.00 49.97 183 MET A O 1
ATOM 1496 N N . PRO A 1 184 ? -15.431 6.488 14.277 1.00 44.84 184 PRO A N 1
ATOM 1497 C CA . PRO A 1 184 ? -15.866 5.729 15.435 1.00 44.84 184 PRO A CA 1
ATOM 1498 C C . PRO A 1 184 ? -17.175 6.341 15.927 1.00 44.84 184 PRO A C 1
ATOM 1500 O O . PRO A 1 184 ? -17.232 7.540 16.204 1.00 44.84 184 PRO A O 1
ATOM 1503 N N . GLN A 1 185 ? -18.249 5.555 16.002 1.00 43.47 185 GLN A N 1
ATOM 1504 C CA . GLN A 1 185 ? -19.402 6.006 16.768 1.00 43.47 185 GLN A CA 1
ATOM 1505 C C . GLN A 1 185 ? -18.921 6.130 18.211 1.00 43.47 185 GLN A C 1
ATOM 1507 O O . GLN A 1 185 ? -18.583 5.117 18.828 1.00 43.47 185 GLN A O 1
ATOM 1512 N N . GLU A 1 186 ? -18.858 7.355 18.737 1.00 40.50 186 GLU A N 1
ATOM 1513 C CA . GLU A 1 186 ? -18.701 7.579 20.168 1.00 40.50 186 GLU A CA 1
ATOM 1514 C C . GLU A 1 186 ? -19.843 6.829 20.856 1.00 40.50 186 GLU A C 1
ATOM 1516 O O . GLU A 1 186 ? -20.991 7.274 20.874 1.00 40.50 186 GLU A O 1
ATOM 1521 N N . ARG A 1 187 ? -19.548 5.632 21.375 1.00 37.19 187 ARG A N 1
ATOM 1522 C CA . ARG A 1 187 ? -20.463 4.927 22.262 1.00 37.19 187 ARG A CA 1
ATOM 1523 C C . ARG A 1 187 ? -20.510 5.747 23.538 1.00 37.19 187 ARG A C 1
ATOM 1525 O O . ARG A 1 187 ? -19.692 5.558 24.433 1.00 37.19 187 ARG A O 1
ATOM 1532 N N . THR A 1 188 ? -21.459 6.673 23.580 1.00 36.09 188 THR A N 1
ATOM 1533 C CA . THR A 1 188 ? -21.917 7.315 24.803 1.00 36.09 188 THR A CA 1
ATOM 1534 C C . THR A 1 188 ? -22.321 6.185 25.747 1.00 36.09 188 THR A C 1
ATOM 1536 O O . THR A 1 188 ? -23.269 5.445 25.481 1.00 36.09 188 THR A O 1
ATOM 1539 N N . ARG A 1 189 ? -21.506 5.971 26.778 1.00 37.78 189 ARG A N 1
ATOM 1540 C CA . ARG A 1 189 ? -21.864 5.182 27.954 1.00 37.78 189 ARG A CA 1
ATOM 1541 C C . ARG A 1 189 ? -22.335 6.131 29.037 1.00 37.78 189 ARG A C 1
ATOM 1543 O O . ARG A 1 189 ? -21.711 7.209 29.153 1.00 37.78 189 ARG A O 1
#

Secondary structure (DSSP, 8-state):
-----TT----SSS-EEEEE---SS-------HHHHHHTEEEEE--TTTT-SSEEE-SHHHHHHHHHHHH--GGGSTT----SS-EE-HHHHHHH-HHHHHHHHHHHHHH-PEEEEEE-GGGGGG---TTPPP-HHHHT-HHHHHHHHH-TT-EEEEESS-PPPPSEEEETTSS-EETT----------

Radius of gyration: 17.04 Å; Cα contacts (8 Å, |Δi|>4): 296; chains: 1; bounding box: 40×41×51 Å